Protein AF-0000000084672126 (afdb_homodimer)

Foldseek 3Di:
DDAWDKDKDQQQFDDCVQEVPGPDGDPCRVVVVVVCVVQVKDWLHDRNQAFFDDPPDPGRGNRITMITHPNNSVVKDDWDWAQPPPDRGTDIDIDD/DDAWDKDKDQQQFDDCVQEVPGPDGDPCNVVVVVVCVVQVKDWLHDRNQAFFDDPPDPGRGNRMTMITHPNCSVVKDDWDWAQPPPDRGTDIDIDD

Organism: Exserohilum turcicum (strain 28A) (NCBI:txid671987)

InterPro domains:
  IPR005135 Endonuclease/exonuclease/phosphatase [PF14529] (4-91)
  IPR036691 Endonuclease/exonuclease/phosphatase superfamily [G3DSA:3.60.10.10] (2-96)
  IPR036691 Endonuclease/exonuclease/phosphatase superfamily [SSF56219] (4-96)

Secondary structure (DSSP, 8-state):
--SS-EEEEE-----TTT-TT-SS--TTHHHHHHHHHHTTPEE-SPTT---B--TT-SS----EEEEE-HHHHTT-EEEEEE-TTSSSBPEEEEE-/--SS-EEEEE-----TTT-TT-SS--TTHHHHHHHHHHTTPEE-SPTT---B--TT-SS----EEEEE-HHHHTT-EEEEEE-TTSSSBPEEEEE-

Structure (mmCIF, N/CA/C/O backbone):
data_AF-0000000084672126-model_v1
#
loop_
_entity.id
_entity.type
_entity.pdbx_description
1 polymer 'Endonuclease/exonuclease/phosphatase domain-containing protein'
#
loop_
_atom_site.group_PDB
_atom_site.id
_atom_site.type_symbol
_atom_site.label_atom_id
_atom_site.label_alt_id
_atom_site.label_comp_id
_atom_site.label_asym_id
_atom_site.label_entity_id
_atom_site.label_seq_id
_atom_site.pdbx_PDB_ins_code
_atom_site.Cartn_x
_atom_site.Cartn_y
_atom_site.Cartn_z
_atom_site.occupancy
_atom_site.B_iso_or_equiv
_atom_site.auth_seq_id
_atom_site.auth_comp_id
_atom_site.auth_asym_id
_atom_site.auth_atom_id
_atom_site.pdbx_PDB_model_num
ATOM 1 N N . LEU A 1 1 ? 10.602 2.906 14.562 1 87.69 1 LEU A N 1
ATOM 2 C CA . LEU A 1 1 ? 10.812 2.5 13.18 1 87.69 1 LEU A CA 1
ATOM 3 C C . LEU A 1 1 ? 12.297 2.408 12.852 1 87.69 1 LEU A C 1
ATOM 5 O O . LEU A 1 1 ? 13.094 3.219 13.336 1 87.69 1 LEU A O 1
ATOM 9 N N . PRO A 1 2 ? 12.633 1.43 12.023 1 91.38 2 PRO A N 1
ATOM 10 C CA . PRO A 1 2 ? 14.023 1.366 11.562 1 91.38 2 PRO A CA 1
ATOM 11 C C . PRO A 1 2 ? 14.414 2.555 10.688 1 91.38 2 PRO A C 1
ATOM 13 O O . PRO A 1 2 ? 13.539 3.209 10.109 1 91.38 2 PRO A O 1
ATOM 16 N N . ALA A 1 3 ? 15.742 2.826 10.695 1 94.06 3 ALA A N 1
ATOM 17 C CA . ALA A 1 3 ? 16.219 3.846 9.773 1 94.06 3 ALA A CA 1
ATOM 18 C C . ALA 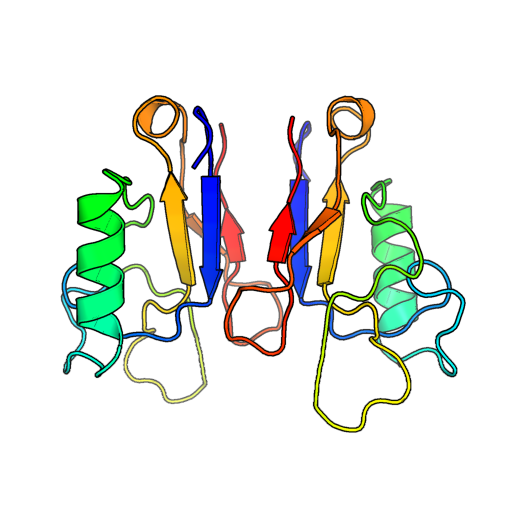A 1 3 ? 15.922 3.463 8.328 1 94.06 3 ALA A C 1
ATOM 20 O O . ALA A 1 3 ? 15.781 2.279 8.008 1 94.06 3 ALA A O 1
ATOM 21 N N . ALA A 1 4 ? 15.805 4.562 7.441 1 96.31 4 ALA A N 1
ATOM 22 C CA . ALA A 1 4 ? 15.57 4.383 6.008 1 96.31 4 ALA A CA 1
ATOM 23 C C . ALA A 1 4 ? 14.289 3.598 5.754 1 96.31 4 ALA A C 1
ATOM 25 O O . ALA A 1 4 ? 14.297 2.596 5.035 1 96.31 4 ALA A O 1
ATOM 26 N N . THR A 1 5 ? 13.164 4.078 6.395 1 97 5 THR A N 1
ATOM 27 C CA . THR A 1 5 ? 11.852 3.439 6.289 1 97 5 THR A CA 1
ATOM 28 C C . THR A 1 5 ? 10.891 4.316 5.5 1 97 5 THR A C 1
ATOM 30 O O . THR A 1 5 ? 10.852 5.535 5.688 1 97 5 THR A O 1
ATOM 33 N N . ILE A 1 6 ? 10.195 3.656 4.562 1 97.5 6 ILE A N 1
ATOM 34 C CA . ILE A 1 6 ? 9.062 4.273 3.883 1 97.5 6 ILE A CA 1
ATOM 35 C C . ILE A 1 6 ? 7.77 3.58 4.301 1 97.5 6 ILE A C 1
ATOM 37 O O . ILE A 1 6 ? 7.711 2.352 4.371 1 97.5 6 ILE A O 1
ATOM 41 N N . LEU A 1 7 ? 6.785 4.418 4.594 1 96.56 7 LEU A N 1
ATOM 42 C CA . LEU A 1 7 ? 5.469 3.922 4.977 1 96.56 7 LEU A CA 1
ATOM 43 C C . LEU A 1 7 ? 4.406 4.383 3.984 1 96.56 7 LEU A C 1
ATOM 45 O O . LEU A 1 7 ? 4.332 5.566 3.652 1 96.56 7 LEU A O 1
ATOM 49 N N . ALA A 1 8 ? 3.701 3.438 3.395 1 96.06 8 ALA A N 1
ATOM 50 C CA . ALA A 1 8 ? 2.488 3.721 2.631 1 96.06 8 ALA A CA 1
ATOM 51 C C . ALA A 1 8 ? 1.242 3.285 3.396 1 96.06 8 ALA A C 1
ATOM 53 O O . ALA A 1 8 ? 1.119 2.119 3.781 1 96.06 8 ALA A O 1
ATOM 54 N N . ILE A 1 9 ? 0.292 4.266 3.561 1 94.31 9 ILE A N 1
ATOM 55 C CA . ILE A 1 9 ? -0.819 4.012 4.469 1 94.31 9 ILE A CA 1
ATOM 56 C C . ILE A 1 9 ? -2.127 4.465 3.826 1 94.31 9 ILE A C 1
ATOM 58 O O . ILE A 1 9 ? -2.197 5.551 3.244 1 94.31 9 ILE A O 1
ATOM 62 N N . ASP A 1 10 ? -3.041 3.584 3.791 1 93.5 10 ASP A N 1
ATOM 63 C CA . ASP A 1 10 ? -4.418 4.027 3.604 1 93.5 10 ASP A CA 1
ATOM 64 C C . ASP A 1 10 ? -5.004 4.566 4.906 1 93.5 10 ASP A C 1
ATOM 66 O O . ASP A 1 10 ? -5.621 3.822 5.672 1 93.5 10 ASP A O 1
ATOM 70 N N . ALA A 1 11 ? -4.852 5.809 5.164 1 93.38 11 ALA A N 1
ATOM 71 C CA . ALA A 1 11 ? -5.129 6.41 6.469 1 93.38 11 ALA A CA 1
ATOM 72 C C . ALA A 1 11 ? -6.629 6.613 6.668 1 93.38 11 ALA A C 1
ATOM 74 O O . ALA A 1 11 ? -7.141 6.473 7.781 1 93.38 11 ALA A O 1
ATOM 75 N N . ASN A 1 12 ? -7.281 6.93 5.59 1 93.12 12 ASN A N 1
ATOM 76 C CA . ASN A 1 12 ? -8.703 7.238 5.641 1 93.12 12 ASN A CA 1
ATOM 77 C C . ASN A 1 12 ? -9.008 8.32 6.676 1 93.12 12 ASN A C 1
ATOM 79 O O . ASN A 1 12 ? -9.992 8.227 7.406 1 93.12 12 ASN A O 1
ATOM 83 N N . GLU A 1 13 ? -8.109 9.195 6.832 1 95.38 13 GLU A N 1
ATOM 84 C CA . GLU A 1 13 ? -8.234 10.312 7.766 1 95.38 13 GLU A CA 1
ATOM 85 C C . GLU A 1 13 ? -8.078 11.648 7.047 1 95.38 13 GLU A C 1
ATOM 87 O O . GLU A 1 13 ? -7.227 11.797 6.164 1 95.38 13 GLU A O 1
ATOM 92 N N . HIS A 1 14 ? -8.875 12.648 7.504 1 96.88 14 HIS A N 1
ATOM 93 C CA . HIS A 1 14 ? -8.828 14 6.949 1 96.88 14 HIS A CA 1
ATOM 94 C C . HIS A 1 14 ? -8.117 14.953 7.898 1 96.88 14 HIS A C 1
ATOM 96 O O . HIS A 1 14 ? -8.5 15.078 9.062 1 96.88 14 HIS A O 1
ATOM 102 N N . HIS A 1 15 ? -7.113 15.602 7.441 1 97.75 15 HIS A N 1
ATOM 103 C CA . HIS A 1 15 ? -6.34 16.562 8.219 1 97.75 15 HIS A CA 1
ATOM 104 C C . HIS A 1 15 ? -5.738 17.641 7.328 1 97.75 15 HIS A C 1
ATOM 106 O O . HIS A 1 15 ? -5.258 17.344 6.23 1 97.75 15 HIS A O 1
ATOM 112 N N . PRO A 1 16 ? -5.699 18.891 7.781 1 97.31 16 PRO A N 1
ATOM 113 C CA . PRO A 1 16 ? -5.188 19.984 6.957 1 97.31 16 PRO A CA 1
ATOM 114 C C . PRO A 1 16 ? -3.705 19.828 6.625 1 97.31 16 PRO A C 1
ATOM 116 O O . PRO A 1 16 ? -3.223 20.406 5.652 1 97.31 16 PRO A O 1
ATOM 119 N N . TRP A 1 17 ? -2.992 19.016 7.43 1 96.81 17 TRP A N 1
ATOM 120 C CA . TRP A 1 17 ? -1.571 18.828 7.16 1 96.81 17 TRP A CA 1
ATOM 121 C C . TRP A 1 17 ? -1.359 18.188 5.793 1 96.81 17 TRP A C 1
ATOM 123 O O . TRP A 1 17 ? -0.479 18.609 5.035 1 96.81 17 TRP A O 1
ATOM 133 N N . TRP A 1 18 ? -2.211 17.188 5.422 1 97.81 18 TRP A N 1
ATOM 134 C CA . TRP A 1 18 ? -1.968 16.531 4.133 1 97.81 18 TRP A CA 1
ATOM 135 C C . TRP A 1 18 ? -3.076 16.875 3.141 1 97.81 18 TRP A C 1
ATOM 137 O O . TRP A 1 18 ? -2.93 16.641 1.938 1 97.81 18 TRP A O 1
ATOM 147 N N . ASP A 1 19 ? -4.066 17.453 3.617 1 97.75 19 ASP A N 1
ATOM 148 C CA . ASP A 1 19 ? -5.141 17.969 2.77 1 97.75 19 ASP A CA 1
ATOM 149 C C . ASP A 1 19 ? -5.609 19.344 3.24 1 97.75 19 ASP A C 1
ATOM 151 O O . ASP A 1 19 ? -6.637 19.453 3.912 1 97.75 19 ASP A O 1
ATOM 155 N N . PRO A 1 20 ? -4.938 20.359 2.816 1 97.12 20 PRO A N 1
ATOM 156 C CA . PRO A 1 20 ? -5.219 21.703 3.309 1 97.12 20 PRO A CA 1
ATOM 157 C C . PRO A 1 20 ? -6.652 22.156 3.031 1 97.12 20 PRO A C 1
ATOM 159 O O . PRO A 1 20 ? -7.16 23.062 3.693 1 97.12 20 PRO A O 1
ATOM 162 N N . LEU A 1 21 ? -7.301 21.516 2.107 1 94.5 21 LEU A N 1
ATOM 163 C CA . LEU A 1 21 ? -8.648 21.938 1.734 1 94.5 21 LEU A CA 1
ATOM 164 C C . LEU A 1 21 ? -9.695 21.047 2.379 1 94.5 21 LEU A C 1
ATOM 166 O O . LEU A 1 21 ? -10.891 21.172 2.098 1 94.5 21 LEU A O 1
ATOM 170 N N . CYS A 1 22 ? -9.211 20.125 3.17 1 93.62 22 CYS A N 1
ATOM 171 C CA . CYS A 1 22 ? -10.211 19.266 3.793 1 93.62 22 CYS A CA 1
ATOM 172 C C . CYS A 1 22 ? -11.156 20.078 4.676 1 93.62 22 CYS A C 1
ATOM 174 O O . CYS A 1 22 ? -10.711 20.953 5.426 1 93.62 22 CYS A O 1
ATOM 176 N N . PRO A 1 23 ? -12.391 19.875 4.598 1 90.25 23 PRO A N 1
ATOM 177 C CA . PRO A 1 23 ? -13.352 20.719 5.332 1 90.25 23 PRO A CA 1
ATOM 178 C C . PRO A 1 23 ? -13.344 20.438 6.832 1 90.25 23 PRO A C 1
ATOM 180 O O . PRO A 1 23 ? -13.695 21.312 7.625 1 90.25 23 PRO A O 1
ATOM 183 N N . THR A 1 24 ? -13.062 19.203 7.227 1 91.88 24 THR A N 1
ATOM 184 C CA . THR A 1 24 ? -13.078 18.812 8.633 1 91.88 24 THR A CA 1
ATOM 185 C C . THR A 1 24 ? -11.906 17.875 8.938 1 91.88 24 THR A C 1
ATOM 187 O O . THR A 1 24 ? -11.367 17.219 8.039 1 91.88 24 THR A O 1
ATOM 190 N N . THR A 1 25 ? -11.516 17.984 10.203 1 94.06 25 THR A N 1
ATOM 191 C CA . THR A 1 25 ? -10.539 17.016 10.703 1 94.06 25 THR A CA 1
ATOM 192 C C . THR A 1 25 ? -11.227 15.805 11.305 1 94.06 25 THR A C 1
ATOM 194 O O . THR A 1 25 ? -12.109 15.938 12.156 1 94.06 25 THR A O 1
ATOM 197 N N . SER A 1 26 ? -10.773 14.672 10.766 1 94.31 26 SER A N 1
ATOM 198 C CA . SER A 1 26 ? -11.391 13.453 11.281 1 94.31 26 SER A CA 1
ATOM 199 C C . SER A 1 26 ? -10.891 13.125 12.68 1 94.31 26 SER A C 1
ATOM 201 O O . SER A 1 26 ? -9.828 13.602 13.086 1 94.31 26 SER A O 1
ATOM 203 N N . GLN A 1 27 ? -11.648 12.359 13.391 1 91.06 27 GLN A N 1
ATOM 204 C CA . GLN A 1 27 ? -11.391 12.055 14.797 1 91.06 27 GLN A CA 1
ATOM 205 C C . GLN A 1 27 ? -10.008 11.422 14.977 1 91.06 27 GLN A C 1
ATOM 207 O O . GLN A 1 27 ? -9.266 11.797 15.883 1 91.06 27 GLN A O 1
ATOM 212 N N . GLY A 1 28 ? -9.586 10.555 14.117 1 93.38 28 GLY A N 1
ATOM 213 C CA . GLY A 1 28 ? -8.312 9.875 14.258 1 93.38 28 GLY A CA 1
ATOM 214 C C . GLY A 1 28 ? -7.168 10.609 13.578 1 93.38 28 GLY A C 1
ATOM 215 O O . GLY A 1 28 ? -6.004 10.242 13.742 1 93.38 28 GLY A O 1
ATOM 216 N N . ALA A 1 29 ? -7.5 11.703 12.977 1 96.06 29 ALA A N 1
ATOM 217 C CA . ALA A 1 29 ? -6.504 12.391 12.156 1 96.06 29 ALA A CA 1
ATOM 218 C C . ALA A 1 29 ? -5.461 13.086 13.023 1 96.06 29 ALA A C 1
ATOM 220 O O . ALA A 1 29 ? -4.27 13.078 12.703 1 96.06 29 ALA A O 1
ATOM 221 N N . GLN A 1 30 ? -5.934 13.664 14.102 1 95.81 30 GLN A N 1
ATOM 222 C CA . GLN A 1 30 ? -4.996 14.367 14.977 1 95.81 30 GLN A CA 1
ATOM 223 C C . GLN A 1 30 ? -4.031 13.383 15.641 1 95.81 30 GLN A C 1
ATOM 225 O O . GLN A 1 30 ? -2.836 13.672 15.758 1 95.81 30 GLN A O 1
ATOM 230 N N . GLU A 1 31 ? -4.555 12.25 16.047 1 95.75 31 GLU A N 1
ATOM 231 C CA . GLU A 1 31 ? -3.691 11.227 16.641 1 95.75 31 GLU A CA 1
ATOM 232 C C . GLU A 1 31 ? -2.631 10.758 15.641 1 95.75 31 GLU A C 1
ATOM 234 O O . GLU A 1 31 ? -1.47 10.57 16 1 95.75 31 GLU A O 1
ATOM 239 N N . LEU A 1 32 ? -3.088 10.609 14.461 1 95.81 32 LEU A N 1
ATOM 240 C CA . LEU A 1 32 ? -2.148 10.203 13.422 1 95.81 32 LEU A CA 1
ATOM 241 C C . LEU A 1 32 ? -1.107 11.289 13.172 1 95.81 32 LEU A C 1
ATOM 243 O O . LEU A 1 32 ? 0.088 11 13.078 1 95.81 32 LEU A O 1
ATOM 247 N N . ALA A 1 33 ? -1.536 12.5 13.109 1 97.25 33 ALA A N 1
ATOM 248 C CA . ALA A 1 33 ? -0.627 13.625 12.922 1 97.25 33 ALA A CA 1
ATOM 249 C C . ALA A 1 33 ? 0.405 13.688 14.039 1 97.25 33 ALA A C 1
ATOM 251 O O . ALA A 1 33 ? 1.598 13.875 13.789 1 97.25 33 ALA A O 1
ATOM 252 N N . ASP A 1 34 ? -0.052 13.516 15.227 1 97 34 ASP A N 1
ATOM 253 C CA . ASP A 1 34 ? 0.838 13.531 16.391 1 97 34 ASP A CA 1
ATOM 254 C C . ASP A 1 34 ? 1.863 12.398 16.297 1 97 34 ASP A C 1
ATOM 256 O O . ASP A 1 34 ? 3.037 12.594 16.625 1 97 34 ASP A O 1
ATOM 260 N N . TRP A 1 35 ? 1.385 11.273 15.938 1 96.56 35 TRP A N 1
ATOM 261 C CA . TRP A 1 35 ? 2.27 10.117 15.82 1 96.56 35 TRP A CA 1
ATOM 262 C C . TRP A 1 35 ? 3.35 10.359 14.766 1 96.56 35 TRP A C 1
ATOM 264 O O . TRP A 1 35 ? 4.523 10.055 14.992 1 96.56 35 TRP A O 1
ATOM 274 N N . ILE A 1 36 ? 2.977 10.953 13.625 1 96.94 36 ILE A N 1
ATOM 275 C CA . ILE A 1 36 ? 3.918 11.281 12.555 1 96.94 36 ILE A CA 1
ATOM 276 C C . ILE A 1 36 ? 4.98 12.242 13.078 1 96.94 36 ILE A C 1
ATOM 278 O O . ILE A 1 36 ? 6.176 12.047 12.844 1 96.94 36 ILE A O 1
ATOM 282 N N . GLU A 1 37 ? 4.523 13.188 13.773 1 96.94 37 GLU A N 1
ATOM 283 C CA . GLU A 1 37 ? 5.438 14.164 14.359 1 96.94 37 GLU A CA 1
ATOM 284 C C . GLU A 1 37 ? 6.348 13.516 15.398 1 96.94 37 GLU A C 1
ATOM 286 O O . GLU A 1 37 ? 7.559 13.75 15.406 1 96.94 37 GLU A O 1
ATOM 291 N N . ASP A 1 38 ? 5.773 12.711 16.25 1 96.94 38 ASP A N 1
ATOM 292 C CA . ASP A 1 38 ? 6.523 12.055 17.312 1 96.94 38 ASP A CA 1
ATOM 293 C C . ASP A 1 38 ? 7.602 11.133 16.734 1 96.94 38 ASP A C 1
ATOM 295 O O . ASP A 1 38 ? 8.688 11.016 17.297 1 96.94 38 ASP A O 1
ATOM 299 N N . GLN A 1 39 ? 7.258 10.5 15.672 1 96 39 GLN A N 1
ATOM 300 C CA . GLN A 1 39 ? 8.195 9.594 15.023 1 96 39 GLN A CA 1
ATOM 301 C C . GLN A 1 39 ? 9.164 10.344 14.125 1 96 39 GLN A C 1
ATOM 303 O O . GLN A 1 39 ? 10.062 9.75 13.531 1 96 39 GLN A O 1
ATOM 308 N N . ASN A 1 40 ? 9 11.633 14.023 1 97.5 40 ASN A N 1
ATOM 309 C CA . ASN A 1 40 ? 9.82 12.492 13.172 1 97.5 40 ASN A CA 1
ATOM 310 C C . ASN A 1 40 ? 9.781 12.047 11.719 1 97.5 40 ASN A C 1
ATOM 312 O O . ASN A 1 40 ? 10.828 11.961 11.062 1 97.5 40 ASN A O 1
ATOM 316 N N . LEU A 1 41 ? 8.555 11.703 11.227 1 98 41 LEU A N 1
ATOM 317 C CA . LEU A 1 41 ? 8.398 11.266 9.844 1 98 41 LEU A CA 1
ATOM 318 C C . LEU A 1 41 ? 8.125 12.453 8.93 1 98 41 LEU A C 1
ATOM 320 O O . LEU A 1 41 ? 7.574 13.469 9.367 1 98 41 LEU A O 1
ATOM 324 N N . SER A 1 42 ? 8.555 12.273 7.734 1 97.88 42 SER A N 1
ATOM 325 C CA . SER A 1 42 ? 8.25 13.25 6.695 1 97.88 42 SER A CA 1
ATOM 326 C C . SER A 1 42 ? 7.07 12.805 5.844 1 97.88 42 SER A C 1
ATOM 328 O O . SER A 1 42 ? 6.969 11.633 5.473 1 97.88 42 SER A O 1
ATOM 330 N N . LEU A 1 43 ? 6.18 13.711 5.586 1 98.19 43 LEU A N 1
ATOM 331 C CA . LEU A 1 43 ? 5.125 13.484 4.602 1 98.19 43 LEU A CA 1
ATOM 332 C C . LEU A 1 43 ? 5.66 13.664 3.184 1 98.19 43 LEU A C 1
ATOM 334 O O . LEU A 1 43 ? 6.145 14.734 2.826 1 98.19 43 LEU A O 1
ATOM 338 N N . LEU A 1 44 ? 5.492 12.633 2.357 1 98.12 44 LEU A N 1
ATOM 339 C CA . LEU A 1 44 ? 6.039 12.672 1.005 1 98.12 44 LEU A CA 1
ATOM 340 C C . LEU A 1 44 ? 5.012 13.219 0.02 1 98.12 44 LEU A C 1
ATOM 342 O O . LEU A 1 44 ? 5.379 13.742 -1.035 1 98.12 44 LEU A O 1
ATOM 346 N N . ASN A 1 45 ? 3.807 13.156 0.4 1 97.75 45 ASN A N 1
ATOM 347 C CA . ASN A 1 45 ? 2.73 13.648 -0.452 1 97.75 45 ASN A CA 1
ATOM 348 C C . ASN A 1 45 ? 2.9 15.133 -0.772 1 97.75 45 ASN A C 1
ATOM 350 O O . ASN A 1 45 ? 3.338 15.906 0.08 1 97.75 45 ASN A O 1
ATOM 354 N N . THR A 1 46 ? 2.539 15.422 -1.987 1 96.5 46 THR A N 1
ATOM 355 C CA . THR A 1 46 ? 2.186 16.812 -2.203 1 96.5 46 THR A CA 1
ATOM 356 C C . THR A 1 46 ? 0.87 17.156 -1.511 1 96.5 46 THR A C 1
ATOM 358 O O . THR A 1 46 ? -0.178 16.609 -1.854 1 96.5 46 THR A O 1
ATOM 361 N N . PRO A 1 47 ? 0.947 18.078 -0.512 1 96.81 47 PRO A N 1
ATOM 362 C CA . PRO A 1 47 ? -0.3 18.391 0.188 1 96.81 47 PRO A CA 1
ATOM 363 C C . PRO A 1 47 ? -1.422 18.812 -0.762 1 96.81 47 PRO A C 1
ATOM 365 O O . PRO A 1 47 ? -1.203 19.609 -1.671 1 96.81 47 PRO A O 1
ATOM 368 N N . GLY A 1 48 ? -2.57 18.141 -0.575 1 96.88 48 GLY A N 1
ATOM 369 C CA . GLY A 1 48 ? -3.729 18.484 -1.383 1 96.88 48 GLY A CA 1
ATOM 370 C C . GLY A 1 48 ? -3.879 17.609 -2.613 1 96.88 48 GLY A C 1
ATOM 371 O O . GLY A 1 48 ? -4.93 17.609 -3.256 1 96.88 48 GLY A O 1
ATOM 372 N N . ALA A 1 49 ? -2.797 16.906 -2.984 1 96.62 49 ALA A N 1
ATOM 373 C CA . ALA A 1 49 ? -2.918 15.969 -4.102 1 96.62 49 ALA A CA 1
ATOM 374 C C . ALA A 1 49 ? -3.824 14.797 -3.744 1 96.62 49 ALA A C 1
ATOM 376 O O . ALA A 1 49 ? -3.432 13.914 -2.98 1 96.62 49 ALA A O 1
ATOM 377 N N . GLY A 1 50 ? -4.969 14.773 -4.34 1 96.44 50 GLY A N 1
ATOM 378 C CA . GLY A 1 50 ? -5.969 13.773 -4.016 1 96.44 50 GLY A CA 1
ATOM 379 C C . GLY A 1 50 ? -5.531 12.359 -4.348 1 96.44 50 GLY A C 1
ATOM 380 O O . GLY A 1 50 ? -4.895 12.125 -5.375 1 96.44 50 GLY A O 1
ATOM 381 N N . THR A 1 51 ? -5.852 11.453 -3.473 1 96.94 51 THR A N 1
ATOM 382 C CA . THR A 1 51 ? -5.457 10.07 -3.686 1 96.94 51 THR A CA 1
ATOM 383 C C . THR A 1 51 ? -6.688 9.164 -3.771 1 96.94 51 THR A C 1
ATOM 385 O O . THR A 1 51 ? -6.559 7.945 -3.91 1 96.94 51 THR A O 1
ATOM 388 N N . PHE A 1 52 ? -7.832 9.758 -3.654 1 95.5 52 PHE A N 1
ATOM 389 C CA . PHE A 1 52 ? -9.094 9.023 -3.674 1 95.5 52 PHE A CA 1
ATOM 390 C C . PHE A 1 52 ? -10.109 9.719 -4.578 1 95.5 52 PHE A C 1
ATOM 392 O O . PHE A 1 52 ? -10.242 10.945 -4.547 1 95.5 52 PHE A O 1
ATOM 399 N N . PHE A 1 53 ? -10.75 8.844 -5.402 1 92.75 53 PHE A N 1
ATOM 400 C CA . PHE A 1 53 ? -11.742 9.398 -6.32 1 92.75 53 PHE A CA 1
ATOM 401 C C . PHE A 1 53 ? -13.016 8.57 -6.309 1 92.75 53 PHE A C 1
ATOM 403 O O . PHE A 1 53 ? -12.961 7.34 -6.266 1 92.75 53 PHE A O 1
ATO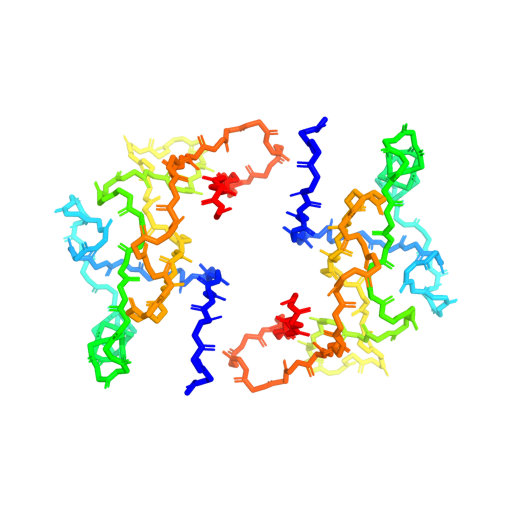M 410 N N . ARG A 1 54 ? -14.102 9.203 -6.289 1 90.31 54 ARG A N 1
ATOM 411 C CA . ARG A 1 54 ? -15.43 8.656 -6.535 1 90.31 54 ARG A CA 1
ATOM 412 C C . ARG A 1 54 ? -16.266 9.625 -7.363 1 90.31 54 ARG A C 1
ATOM 414 O O . ARG A 1 54 ? -16.094 10.844 -7.27 1 90.31 54 ARG A O 1
ATOM 421 N N . PRO A 1 55 ? -17.172 8.891 -8.078 1 88.25 55 PRO A N 1
ATOM 422 C CA . PRO A 1 55 ? -18.031 9.781 -8.852 1 88.25 55 PRO A CA 1
ATOM 423 C C . PRO A 1 55 ? -18.812 10.758 -7.977 1 88.25 55 PRO A C 1
ATOM 425 O O . PRO A 1 55 ? -19.188 10.422 -6.852 1 88.25 55 PRO A O 1
ATOM 428 N N . HIS A 1 56 ? -18.891 11.961 -8.227 1 89.12 56 HIS A N 1
ATOM 429 C CA . HIS A 1 56 ? -19.75 12.977 -7.621 1 89.12 56 HIS A CA 1
ATOM 430 C C . HIS A 1 56 ? -19.016 13.719 -6.504 1 89.12 56 HIS A C 1
ATOM 432 O O . HIS A 1 56 ? -19.594 14.586 -5.852 1 89.12 56 HIS A O 1
ATOM 438 N N . LEU A 1 57 ? -17.828 13.203 -6.246 1 87.81 57 LEU A N 1
ATOM 439 C CA . LEU A 1 57 ? -17.047 13.992 -5.293 1 87.81 57 LEU A CA 1
ATOM 440 C C . LEU A 1 57 ? -16.719 15.367 -5.871 1 87.81 57 LEU A C 1
ATOM 442 O O . LEU A 1 57 ? -16.391 15.484 -7.055 1 87.81 57 LEU A O 1
ATOM 446 N N . SER A 1 58 ? -16.938 16.359 -5.082 1 88.94 58 SER A N 1
ATOM 447 C CA . SER A 1 58 ? -16.578 17.703 -5.504 1 88.94 58 SER A CA 1
ATOM 448 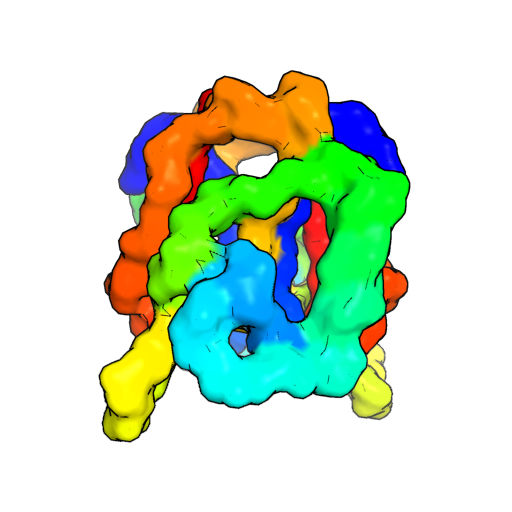C C . SER A 1 58 ? -15.062 17.859 -5.594 1 88.94 58 SER A C 1
ATOM 450 O O . SER A 1 58 ? -14.562 18.672 -6.391 1 88.94 58 SER A O 1
ATOM 452 N N . ARG A 1 59 ? -14.391 17.203 -4.73 1 91.75 59 ARG A N 1
ATOM 453 C CA . ARG A 1 59 ? -12.938 17.219 -4.688 1 91.75 59 ARG A CA 1
ATOM 454 C C . ARG A 1 59 ? -12.383 15.859 -4.273 1 91.75 59 ARG A C 1
ATOM 456 O O . ARG A 1 59 ? -12.992 15.156 -3.463 1 91.75 59 ARG A O 1
ATOM 463 N N . GLU A 1 60 ? -11.234 15.531 -4.809 1 93.88 60 GLU A N 1
ATOM 464 C CA . GLU A 1 60 ? -10.578 14.289 -4.418 1 93.88 60 GLU A C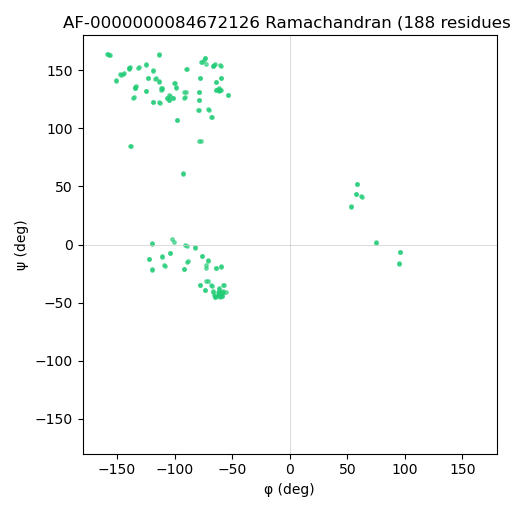A 1
ATOM 465 C C . GLU A 1 60 ? -9.859 14.445 -3.08 1 93.88 60 GLU A C 1
ATOM 467 O O . GLU A 1 60 ? -8.93 15.242 -2.957 1 93.88 60 GLU A O 1
ATOM 472 N N . PRO A 1 61 ? -10.266 13.758 -2.109 1 95.5 61 PRO A N 1
ATOM 473 C CA . PRO A 1 61 ? -9.578 13.852 -0.817 1 95.5 61 PRO A CA 1
ATOM 474 C C . PRO A 1 61 ? -8.227 13.141 -0.812 1 95.5 61 PRO A C 1
ATOM 476 O O . PRO A 1 61 ? -7.93 12.367 -1.727 1 95.5 61 PRO A O 1
ATOM 479 N N . VAL A 1 62 ? -7.418 13.516 0.14 1 97.12 62 VAL A N 1
ATOM 480 C CA . VAL A 1 62 ? -6.148 12.836 0.378 1 97.12 62 VAL A CA 1
ATOM 481 C C . VAL A 1 62 ? -6.305 11.82 1.509 1 97.12 62 VAL A C 1
ATOM 483 O O . VAL A 1 62 ? -6.312 12.188 2.686 1 97.12 62 VAL A O 1
ATOM 486 N N . LEU A 1 63 ? -6.301 10.523 1.101 1 95.81 63 LEU A N 1
ATOM 487 C CA . LEU A 1 63 ? -6.598 9.5 2.098 1 95.81 63 LEU A CA 1
ATOM 488 C C . LEU A 1 63 ? -5.43 8.531 2.254 1 95.81 63 LEU A C 1
ATOM 490 O O . LEU A 1 63 ? -5.332 7.824 3.258 1 95.81 63 LEU A O 1
ATOM 494 N N . ASP A 1 64 ? -4.586 8.461 1.235 1 96.62 64 ASP A N 1
ATOM 495 C CA . ASP A 1 64 ? -3.398 7.609 1.236 1 96.62 64 ASP A CA 1
ATOM 496 C C . ASP A 1 64 ? -2.133 8.43 1.461 1 96.62 64 ASP A C 1
ATOM 498 O O . ASP A 1 64 ? -1.919 9.445 0.793 1 96.62 64 ASP A O 1
ATOM 502 N N . LEU A 1 65 ? -1.348 8.031 2.416 1 97.75 65 LEU A N 1
ATOM 503 C CA . LEU A 1 65 ? -0.171 8.805 2.787 1 97.75 65 LEU A CA 1
ATOM 504 C C . LEU A 1 65 ? 1.107 8.023 2.523 1 97.75 65 LEU A C 1
ATOM 506 O O . LEU A 1 65 ? 1.139 6.801 2.707 1 97.75 65 LEU A O 1
ATOM 510 N N . SER A 1 66 ? 2.047 8.688 2.119 1 98.31 66 SER A N 1
ATOM 511 C CA . SER A 1 66 ? 3.422 8.203 2.045 1 98.31 66 SER A CA 1
ATOM 512 C C . SER A 1 66 ? 4.324 8.945 3.021 1 98.31 66 SER A C 1
ATOM 514 O O . SER A 1 66 ? 4.441 10.172 2.953 1 98.31 66 SER A O 1
ATOM 516 N N . LEU A 1 67 ? 4.93 8.188 3.875 1 98.31 67 LEU A N 1
ATOM 517 C CA . LEU A 1 67 ? 5.785 8.75 4.91 1 98.31 67 LEU A CA 1
ATOM 518 C C . LEU A 1 67 ? 7.18 8.141 4.859 1 98.31 67 LEU A C 1
ATOM 520 O O . LEU A 1 67 ? 7.355 7.027 4.352 1 98.31 67 LEU A O 1
ATOM 524 N N . ALA A 1 68 ? 8.148 8.891 5.371 1 98.38 68 ALA A N 1
ATOM 525 C CA . ALA A 1 68 ? 9.523 8.391 5.367 1 98.38 68 ALA A CA 1
ATOM 526 C C . ALA A 1 68 ? 10.289 8.898 6.582 1 98.38 68 ALA A C 1
ATOM 528 O O . ALA A 1 68 ? 10.039 10 7.07 1 98.38 68 ALA A O 1
ATOM 529 N N . THR A 1 69 ? 11.18 8.031 7.031 1 97.88 69 THR A N 1
ATOM 530 C CA . THR A 1 69 ? 12.117 8.516 8.039 1 97.88 69 THR A CA 1
ATOM 531 C C . THR A 1 69 ? 13.055 9.57 7.449 1 97.88 69 THR A C 1
ATOM 533 O O . THR A 1 69 ? 13.281 9.594 6.238 1 97.88 69 THR A O 1
ATOM 536 N N . PRO A 1 70 ? 13.547 10.43 8.289 1 96.62 70 PRO A N 1
ATOM 537 C CA . PRO A 1 70 ? 14.312 11.578 7.789 1 96.62 70 PRO A CA 1
ATOM 538 C C . PRO A 1 70 ? 15.523 11.156 6.953 1 96.62 70 PRO A C 1
ATOM 540 O O . PRO A 1 70 ? 15.898 11.859 6.016 1 96.62 70 PRO A O 1
ATOM 543 N N . ASP A 1 71 ? 16.172 10.086 7.254 1 97.06 71 ASP A N 1
ATOM 544 C CA . ASP A 1 71 ? 17.406 9.672 6.613 1 97.06 71 ASP A CA 1
ATOM 545 C C . ASP A 1 71 ? 17.156 9.195 5.184 1 97.06 71 ASP A C 1
ATOM 547 O O . ASP A 1 71 ? 18.078 9.086 4.383 1 97.06 71 ASP A O 1
ATOM 551 N N . ILE A 1 72 ? 15.859 8.961 4.84 1 97.44 72 ILE A N 1
ATOM 552 C CA . ILE A 1 72 ? 15.594 8.477 3.488 1 97.44 72 ILE A CA 1
ATOM 553 C C . ILE A 1 72 ? 14.641 9.43 2.77 1 97.44 72 ILE A C 1
ATOM 555 O O . ILE A 1 72 ? 14.5 9.367 1.547 1 97.44 72 ILE A O 1
ATOM 559 N N . ALA A 1 73 ? 14.039 10.328 3.473 1 97.56 73 ALA A N 1
ATOM 560 C CA . ALA A 1 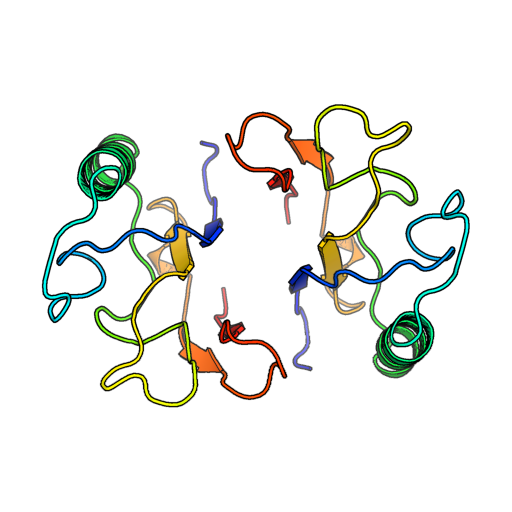73 ? 13.023 11.211 2.926 1 97.56 73 ALA A CA 1
ATOM 561 C C . ALA A 1 73 ? 13.57 12.031 1.764 1 97.56 73 ALA A C 1
ATOM 563 O O . ALA A 1 73 ? 12.906 12.195 0.74 1 97.56 73 ALA A O 1
ATOM 564 N N . ASN A 1 74 ? 14.781 12.484 1.934 1 96.69 74 ASN A N 1
ATOM 565 C CA . ASN A 1 74 ? 15.367 13.359 0.925 1 96.69 74 ASN A CA 1
ATOM 566 C C . ASN A 1 74 ? 15.812 12.578 -0.306 1 96.69 74 ASN A C 1
ATOM 568 O O . ASN A 1 74 ? 16.156 13.172 -1.331 1 96.69 74 ASN A O 1
ATOM 572 N N . LYS A 1 75 ? 15.812 11.266 -0.248 1 97.12 75 LYS A N 1
ATOM 573 C CA . LYS A 1 75 ? 16.188 10.43 -1.381 1 97.12 75 LYS A CA 1
ATOM 574 C C . LYS A 1 75 ? 14.977 10.102 -2.248 1 97.12 75 LYS A C 1
ATOM 576 O O . LYS A 1 75 ? 15.125 9.625 -3.379 1 97.12 75 LYS A O 1
ATOM 581 N N . VAL A 1 76 ? 13.797 10.328 -1.723 1 97.31 76 VAL A N 1
ATOM 582 C CA . VAL A 1 76 ? 12.57 10.07 -2.471 1 97.31 76 VAL A CA 1
ATOM 583 C C . VAL A 1 76 ? 12.32 11.211 -3.461 1 97.31 76 VAL A C 1
ATOM 585 O O . VAL A 1 76 ? 12.406 12.383 -3.1 1 97.31 76 VAL A O 1
ATOM 588 N N . LYS A 1 77 ? 12.047 10.82 -4.688 1 97.19 77 LYS A N 1
ATOM 589 C CA . LYS A 1 77 ? 11.867 11.805 -5.746 1 97.19 77 LYS A CA 1
ATOM 590 C C . LYS A 1 77 ? 10.594 11.531 -6.547 1 97.19 77 LYS A C 1
ATOM 592 O O . LYS A 1 77 ? 10.102 10.406 -6.57 1 97.19 77 LYS A O 1
ATOM 597 N N . ASP A 1 78 ? 10.039 12.609 -7.117 1 97 78 ASP A N 1
ATOM 598 C CA . ASP A 1 78 ? 9.008 12.555 -8.148 1 97 78 ASP A CA 1
ATOM 599 C C . ASP A 1 78 ? 7.742 11.875 -7.625 1 97 78 ASP A C 1
ATOM 601 O O . ASP A 1 78 ? 7.156 11.031 -8.305 1 97 78 ASP A O 1
ATOM 605 N N . TRP A 1 79 ? 7.375 12.172 -6.445 1 97.69 79 TRP A N 1
ATOM 606 C CA . TRP A 1 79 ? 6.113 11.664 -5.922 1 97.69 79 TRP A CA 1
ATOM 607 C C . TRP A 1 79 ? 4.934 12.172 -6.746 1 97.69 79 TRP A C 1
ATOM 609 O O . TRP A 1 79 ? 4.848 13.359 -7.047 1 97.69 79 TRP A O 1
ATOM 619 N N . GLN A 1 80 ? 4.051 11.289 -7.109 1 97.12 80 GLN A N 1
ATOM 620 C CA . GLN A 1 80 ? 2.867 11.656 -7.883 1 97.12 80 GLN A CA 1
ATOM 621 C C . GLN A 1 80 ? 1.746 10.641 -7.691 1 97.12 80 GLN A C 1
ATOM 623 O O . GLN A 1 80 ? 1.987 9.523 -7.242 1 97.12 80 GLN A O 1
ATOM 628 N N . VAL A 1 81 ? 0.541 11.062 -8.055 1 96.06 81 VAL A N 1
ATOM 629 C CA . VAL A 1 81 ? -0.618 10.172 -8.07 1 96.06 81 VAL A CA 1
ATOM 630 C C . VAL A 1 81 ? -0.886 9.703 -9.5 1 96.06 81 VAL A C 1
ATOM 632 O O . VAL A 1 81 ? -0.711 10.469 -10.453 1 96.06 81 VAL A O 1
ATOM 635 N N . THR A 1 82 ? -1.189 8.492 -9.594 1 93.38 82 THR A N 1
ATOM 636 C CA . THR A 1 82 ? -1.647 7.973 -10.883 1 93.38 82 THR A CA 1
ATOM 637 C C . THR A 1 82 ? -3.111 7.551 -10.797 1 93.38 82 THR A C 1
ATOM 639 O O . THR A 1 82 ? -3.535 6.941 -9.812 1 93.38 82 THR A O 1
ATOM 642 N N . THR A 1 83 ? -3.875 7.832 -11.852 1 89.94 83 THR A N 1
ATOM 643 C CA . THR A 1 83 ? -5.324 7.703 -11.758 1 89.94 83 THR A CA 1
ATOM 644 C C . THR A 1 83 ? -5.805 6.438 -12.461 1 89.94 83 THR A C 1
ATOM 646 O O . THR A 1 83 ? -6.965 6.047 -12.328 1 89.94 83 THR A O 1
ATOM 649 N N . GLU A 1 84 ? -4.926 5.77 -13.148 1 83.25 84 GLU A N 1
ATOM 650 C CA . GLU A 1 84 ? -5.34 4.617 -13.938 1 83.25 84 GLU A CA 1
ATOM 651 C C . GLU A 1 84 ? -5.207 3.322 -13.148 1 83.25 84 GLU A C 1
ATOM 653 O O . GLU A 1 84 ? -4.527 2.389 -13.578 1 83.25 84 GLU A O 1
ATOM 658 N N . THR A 1 85 ? -5.891 3.113 -12.039 1 80.88 85 THR A N 1
ATOM 659 C CA . THR A 1 85 ? -5.75 1.944 -11.172 1 80.88 85 THR A CA 1
ATOM 660 C C . THR A 1 85 ? -6.98 1.049 -11.266 1 80.88 85 THR A C 1
ATOM 662 O O . THR A 1 85 ? -6.93 -0.13 -10.914 1 80.88 85 THR A O 1
ATOM 665 N N . GLY A 1 86 ? -8.094 1.687 -11.805 1 79.62 86 GLY A N 1
ATOM 666 C CA . GLY A 1 86 ? -9.352 0.954 -11.805 1 79.62 86 GLY A CA 1
ATOM 667 C C . GLY A 1 86 ? -9.992 0.874 -10.43 1 79.62 86 GLY A C 1
ATOM 668 O O . GLY A 1 86 ? -10.945 0.12 -10.227 1 79.62 86 GLY A O 1
ATOM 669 N N . SER A 1 87 ? -9.406 1.471 -9.414 1 84.31 87 SER A N 1
ATOM 670 C CA . SER A 1 87 ? -9.867 1.542 -8.031 1 84.31 87 SER A CA 1
ATOM 671 C C . SER A 1 87 ? -10.234 2.971 -7.648 1 84.31 87 SER A C 1
ATOM 673 O O . SER A 1 87 ? -9.984 3.908 -8.406 1 84.31 87 SER A O 1
ATOM 675 N N . ASP A 1 88 ? -10.953 3.086 -6.609 1 90.69 88 ASP A N 1
ATOM 676 C CA . ASP A 1 88 ? -11.258 4.418 -6.09 1 90.69 88 ASP A CA 1
ATOM 677 C C . ASP A 1 88 ? -10.039 5.043 -5.422 1 90.69 88 ASP A C 1
ATOM 679 O O . ASP A 1 88 ? -10.008 6.25 -5.184 1 90.69 88 ASP A O 1
ATOM 683 N N . HIS A 1 89 ? -9.117 4.277 -5.109 1 92.69 89 HIS A N 1
ATOM 684 C CA . HIS A 1 89 ? -7.832 4.805 -4.676 1 92.69 89 HIS A CA 1
ATOM 685 C C . HIS A 1 89 ? -6.879 4.965 -5.855 1 92.69 89 HIS A C 1
ATOM 687 O O . HIS A 1 89 ? -6.676 4.023 -6.629 1 92.69 89 HIS A O 1
ATOM 693 N N . TYR A 1 90 ? -6.293 6.133 -5.918 1 93.5 90 TYR A N 1
ATOM 694 C CA . TYR A 1 90 ? -5.266 6.367 -6.926 1 93.5 90 TYR A CA 1
ATOM 695 C C . TYR A 1 90 ? -3.951 5.707 -6.531 1 93.5 90 TYR A C 1
ATOM 697 O O . TYR A 1 90 ? -3.758 5.34 -5.371 1 93.5 90 TYR A O 1
ATOM 705 N N . GLY A 1 91 ? -3.184 5.473 -7.516 1 93.69 91 GLY A N 1
ATOM 706 C CA . GLY A 1 91 ? -1.853 4.961 -7.234 1 93.69 91 GLY A CA 1
ATOM 707 C C . GLY A 1 91 ? -0.886 6.031 -6.766 1 93.69 91 GLY A C 1
ATOM 708 O O . GLY A 1 91 ? -0.975 7.184 -7.191 1 93.69 91 GLY A O 1
ATOM 709 N N . LEU A 1 92 ? -0.039 5.664 -5.848 1 95 92 LEU A N 1
ATOM 710 C CA . LEU A 1 92 ? 1.083 6.508 -5.453 1 95 92 LEU A CA 1
ATOM 711 C C . LEU A 1 92 ? 2.379 6.023 -6.094 1 95 92 LEU A C 1
ATOM 713 O O . LEU A 1 92 ? 2.684 4.828 -6.062 1 95 92 LEU A O 1
ATOM 717 N N . LEU A 1 93 ? 3.021 7 -6.781 1 95.12 93 LEU A N 1
ATOM 718 C CA . LEU A 1 93 ? 4.258 6.672 -7.488 1 95.12 93 LEU A CA 1
ATOM 719 C C . LEU A 1 93 ? 5.395 7.586 -7.043 1 95.12 93 LEU A C 1
ATOM 721 O O . LEU A 1 93 ? 5.207 8.797 -6.906 1 95.12 93 LEU A O 1
ATOM 725 N N . PHE A 1 94 ? 6.523 6.965 -6.75 1 96.56 94 PHE A N 1
ATOM 726 C CA . PHE A 1 94 ? 7.723 7.742 -6.469 1 96.56 94 PHE A CA 1
ATOM 727 C C . PHE A 1 94 ? 8.977 6.898 -6.672 1 96.56 94 PHE A C 1
ATOM 729 O O . PHE A 1 94 ? 8.891 5.68 -6.84 1 96.56 94 PHE A O 1
ATOM 736 N N . SER A 1 95 ? 10.078 7.574 -6.766 1 96 95 SER A N 1
ATOM 737 C CA . SER A 1 95 ? 11.367 6.902 -6.926 1 96 95 S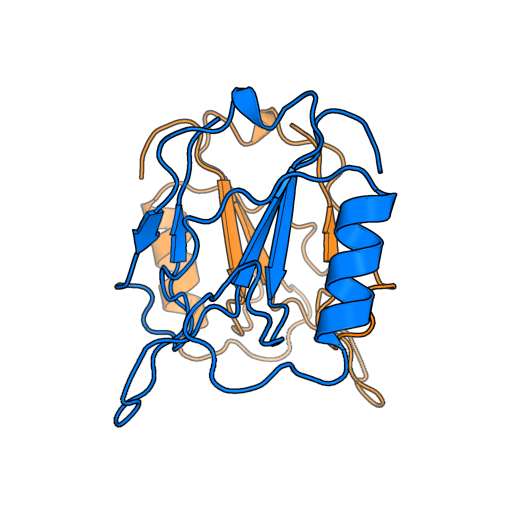ER A CA 1
ATOM 738 C C . SER A 1 95 ? 12.297 7.207 -5.762 1 96 95 SER A C 1
ATOM 740 O O . SER A 1 95 ? 12.125 8.211 -5.066 1 96 95 SER A O 1
ATOM 742 N N . ILE A 1 96 ? 13.148 6.242 -5.473 1 95.44 96 ILE A N 1
ATOM 743 C CA . ILE A 1 96 ? 14.164 6.449 -4.449 1 95.44 96 ILE A CA 1
ATOM 744 C C . ILE A 1 96 ? 15.547 6.426 -5.086 1 95.44 96 ILE A C 1
ATOM 746 O O . ILE A 1 96 ? 15.852 5.543 -5.895 1 95.44 96 ILE A O 1
ATOM 750 N N . LEU B 1 1 ? 6.688 -1.139 -17.094 1 87.69 1 LEU B N 1
ATOM 751 C CA . LEU B 1 1 ? 7.18 -0.664 -15.805 1 87.69 1 LEU B CA 1
ATOM 752 C C . LEU B 1 1 ? 8.664 -0.322 -15.883 1 87.69 1 LEU B C 1
ATOM 754 O O . LEU B 1 1 ? 9.43 -1.003 -16.578 1 87.69 1 LEU B O 1
ATOM 758 N N . PRO B 1 2 ? 9.039 0.73 -15.156 1 91.38 2 PRO B N 1
ATOM 759 C CA . PRO B 1 2 ? 10.469 1.023 -15.078 1 91.38 2 PRO B CA 1
ATOM 760 C C . PRO B 1 2 ? 11.258 -0.071 -14.367 1 91.38 2 PRO B C 1
ATOM 762 O O . PRO B 1 2 ? 10.688 -0.844 -13.594 1 91.38 2 PRO B O 1
ATOM 765 N N . ALA B 1 3 ? 12.562 -0.116 -14.734 1 94.06 3 ALA B N 1
ATOM 766 C CA . ALA B 1 3 ? 13.438 -1.026 -14 1 94.06 3 ALA B CA 1
ATOM 767 C C . ALA B 1 3 ? 13.469 -0.666 -12.516 1 94.06 3 ALA B C 1
ATOM 769 O O . ALA B 1 3 ? 13.227 0.485 -12.141 1 94.06 3 ALA B O 1
ATOM 770 N N . ALA B 1 4 ? 13.773 -1.75 -11.641 1 96.31 4 ALA B N 1
ATOM 771 C CA . ALA B 1 4 ? 13.906 -1.581 -10.203 1 96.31 4 ALA B CA 1
ATOM 772 C C . ALA B 1 4 ? 12.625 -1.005 -9.594 1 96.31 4 ALA B C 1
ATOM 774 O O . ALA B 1 4 ? 12.664 0 -8.883 1 96.31 4 ALA B O 1
ATOM 775 N N . THR B 1 5 ? 11.461 -1.685 -9.914 1 97 5 THR B N 1
ATOM 776 C CA . THR B 1 5 ? 10.141 -1.261 -9.453 1 97 5 THR B CA 1
ATOM 777 C C . THR B 1 5 ? 9.57 -2.266 -8.461 1 97 5 THR B C 1
ATOM 779 O O . THR B 1 5 ? 9.672 -3.477 -8.664 1 97 5 THR B O 1
ATOM 782 N N . ILE B 1 6 ? 9.055 -1.707 -7.359 1 97.5 6 ILE B N 1
ATOM 783 C CA . ILE B 1 6 ? 8.258 -2.484 -6.422 1 97.5 6 ILE B CA 1
ATOM 784 C C . ILE B 1 6 ? 6.801 -2.018 -6.477 1 97.5 6 ILE B C 1
ATOM 786 O O . ILE B 1 6 ? 6.527 -0.815 -6.504 1 97.5 6 ILE B O 1
ATOM 790 N N . LEU B 1 7 ? 5.922 -3.012 -6.516 1 96.5 7 LEU B N 1
ATOM 791 C CA . LEU B 1 7 ? 4.488 -2.744 -6.535 1 96.5 7 LEU B CA 1
ATOM 792 C C . LEU B 1 7 ? 3.807 -3.35 -5.312 1 96.5 7 LEU B C 1
ATOM 794 O O . LEU B 1 7 ? 4.008 -4.527 -5.004 1 96.5 7 LEU B O 1
ATOM 798 N N . ALA B 1 8 ? 3.143 -2.516 -4.539 1 96.06 8 ALA B N 1
ATOM 799 C CA . ALA B 1 8 ? 2.234 -2.975 -3.49 1 96.06 8 ALA B CA 1
ATOM 800 C C . ALA B 1 8 ? 0.779 -2.758 -3.891 1 96.06 8 ALA B C 1
ATOM 802 O O . ALA B 1 8 ? 0.374 -1.637 -4.207 1 96.06 8 ALA B O 1
ATOM 803 N N . ILE B 1 9 ? -0.019 -3.885 -3.814 1 94.38 9 ILE B N 1
ATOM 804 C CA . ILE B 1 9 ? -1.358 -3.83 -4.391 1 94.38 9 ILE B CA 1
ATOM 805 C C . ILE B 1 9 ? -2.357 -4.477 -3.436 1 94.38 9 ILE B C 1
ATOM 807 O O . ILE B 1 9 ? -2.094 -5.547 -2.883 1 94.38 9 ILE B O 1
ATOM 811 N N . ASP B 1 10 ? -3.359 -3.748 -3.129 1 93.56 10 ASP B N 1
ATOM 812 C CA . ASP B 1 10 ? -4.551 -4.406 -2.6 1 93.56 10 ASP B CA 1
ATOM 813 C C . ASP B 1 10 ? -5.355 -5.066 -3.715 1 93.56 10 ASP B C 1
ATOM 815 O O . ASP B 1 10 ? -6.262 -4.449 -4.281 1 93.56 10 ASP B O 1
ATOM 819 N N . ALA B 1 11 ? -5.07 -6.285 -4.031 1 93.44 11 ALA B N 1
ATOM 820 C CA . ALA B 1 11 ? -5.586 -6.949 -5.223 1 93.44 11 ALA B CA 1
ATOM 821 C C . ALA B 1 11 ? -7.031 -7.395 -5.02 1 93.44 11 ALA B C 1
ATOM 823 O O . ALA B 1 11 ? -7.836 -7.367 -5.957 1 93.44 11 ALA B O 1
ATOM 824 N N . ASN B 1 12 ? -7.328 -7.785 -3.828 1 93.25 12 ASN B N 1
ATOM 825 C CA . ASN B 1 12 ? -8.648 -8.32 -3.504 1 93.25 12 ASN B CA 1
ATOM 826 C C . ASN B 1 12 ? -9.039 -9.461 -4.441 1 93.25 12 ASN B C 1
ATOM 828 O O . ASN B 1 12 ? -10.18 -9.539 -4.883 1 93.25 12 ASN B O 1
ATOM 832 N N . GLU B 1 13 ? -8.078 -10.18 -4.855 1 95.44 13 GLU B N 1
ATOM 833 C CA . GLU B 1 13 ? -8.266 -11.32 -5.754 1 95.44 13 GLU B CA 1
ATOM 834 C C . GLU B 1 13 ? -7.711 -12.602 -5.137 1 95.44 13 GLU B C 1
ATOM 836 O O . GLU B 1 13 ? -6.645 -12.594 -4.52 1 95.44 13 GLU B O 1
ATOM 841 N N . HIS B 1 14 ? -8.43 -13.711 -5.391 1 96.81 14 HIS B N 1
ATOM 842 C CA . HIS B 1 14 ? -8.016 -15.023 -4.902 1 96.81 14 HIS B CA 1
ATOM 843 C C . HIS B 1 14 ? -7.434 -15.875 -6.027 1 96.81 14 HIS B C 1
ATOM 845 O O . HIS B 1 14 ? -8.086 -16.078 -7.055 1 96.81 14 HIS B O 1
ATOM 851 N N . HIS B 1 15 ? -6.254 -16.344 -5.871 1 97.81 15 HIS B N 1
ATOM 852 C CA . HIS B 1 15 ? -5.57 -17.172 -6.852 1 97.81 15 HIS B CA 1
ATOM 853 C C . HIS B 1 15 ? -4.59 -18.125 -6.176 1 97.81 15 HIS B C 1
ATOM 855 O O . HIS B 1 15 ? -3.889 -17.75 -5.238 1 97.81 15 HIS B O 1
ATOM 861 N N . PRO B 1 16 ? -4.48 -19.359 -6.648 1 97.31 16 PRO B N 1
ATOM 862 C CA . PRO B 1 16 ? -3.6 -20.328 -6.012 1 97.31 16 PRO B CA 1
ATOM 863 C C . PRO B 1 16 ? -2.125 -19.938 -6.078 1 97.31 16 PRO B C 1
ATOM 865 O O . PRO B 1 16 ? -1.315 -20.422 -5.285 1 97.31 16 PRO B O 1
ATOM 868 N N . TRP B 1 17 ? -1.796 -19.047 -7.016 1 96.88 17 TRP B N 1
ATOM 869 C CA . TRP B 1 17 ? -0.407 -18.609 -7.129 1 96.88 17 TRP B CA 1
ATOM 870 C C . TRP B 1 17 ? 0.052 -17.922 -5.848 1 96.88 17 TRP B C 1
ATOM 872 O O . TRP B 1 17 ? 1.159 -18.172 -5.363 1 96.88 17 TRP B O 1
ATOM 882 N N . TRP B 1 18 ? -0.812 -17.062 -5.25 1 97.88 18 TRP B N 1
ATOM 883 C CA . TRP B 1 18 ? -0.344 -16.359 -4.055 1 97.88 18 TRP B CA 1
ATOM 884 C C . TRP B 1 18 ? -1.082 -16.859 -2.814 1 97.88 18 TRP B C 1
ATOM 886 O O . TRP B 1 18 ? -0.662 -16.578 -1.688 1 97.88 18 TRP B O 1
ATOM 896 N N . ASP B 1 19 ? -2.049 -17.609 -3.021 1 97.81 19 ASP B N 1
ATOM 897 C CA . ASP B 1 19 ? -2.766 -18.266 -1.934 1 97.81 19 ASP B CA 1
ATOM 898 C C . ASP B 1 19 ? -3.113 -19.703 -2.299 1 97.81 19 ASP B C 1
ATOM 900 O O . ASP B 1 19 ? -4.246 -20 -2.686 1 97.81 19 ASP B O 1
ATOM 904 N N . PRO B 1 20 ? -2.195 -20.609 -2.09 1 97.19 20 PRO B N 1
ATOM 905 C CA . PRO B 1 20 ? -2.375 -21.984 -2.527 1 97.19 20 PRO B CA 1
ATOM 906 C C . PRO B 1 20 ? -3.596 -22.656 -1.893 1 97.19 20 PRO B C 1
ATOM 908 O O . PRO B 1 20 ? -4.105 -23.641 -2.42 1 97.19 20 PRO B O 1
ATOM 911 N N . LEU B 1 21 ? -4.078 -22.109 -0.821 1 94.69 21 LEU B N 1
ATOM 912 C CA . LEU B 1 21 ? -5.191 -22.75 -0.117 1 94.69 21 LEU B CA 1
ATOM 913 C C . LEU B 1 21 ? -6.504 -22.031 -0.438 1 94.69 21 LEU B C 1
ATOM 915 O O . LEU B 1 21 ? -7.539 -22.344 0.149 1 94.69 21 LEU B O 1
ATOM 919 N N . CYS B 1 22 ? -6.395 -21.078 -1.317 1 93.75 22 CYS B N 1
ATOM 920 C CA . CYS B 1 22 ? -7.652 -20.391 -1.626 1 93.75 22 CYS B CA 1
ATOM 921 C C . CYS B 1 22 ? -8.656 -21.359 -2.248 1 93.75 22 CYS B C 1
ATOM 923 O O . CYS B 1 22 ? -8.297 -22.156 -3.115 1 93.75 22 CYS B O 1
ATOM 925 N N . PRO B 1 23 ? -9.828 -21.359 -1.831 1 90.5 23 PRO B N 1
ATOM 926 C CA . PRO B 1 23 ? -10.805 -22.344 -2.303 1 90.5 23 PRO B CA 1
ATOM 927 C C . PRO B 1 23 ? -11.242 -22.109 -3.744 1 90.5 23 PRO B C 1
ATOM 929 O O . PRO B 1 23 ? -11.648 -23.047 -4.438 1 90.5 23 PRO B O 1
ATOM 932 N N . THR B 1 24 ? -11.266 -20.844 -4.188 1 91.94 24 THR B N 1
ATOM 933 C CA . THR B 1 24 ? -11.711 -20.484 -5.527 1 91.94 24 THR B CA 1
ATOM 934 C C . THR B 1 24 ? -10.82 -19.391 -6.109 1 91.94 24 THR B C 1
ATOM 936 O O . THR B 1 24 ? -10.156 -18.656 -5.371 1 91.94 24 THR B O 1
ATOM 939 N N . THR B 1 25 ? -10.789 -19.453 -7.438 1 94 25 THR B N 1
ATOM 940 C CA . THR B 1 25 ? -10.133 -18.359 -8.156 1 94 25 THR B CA 1
ATOM 941 C C . THR B 1 25 ? -11.141 -17.281 -8.531 1 94 25 THR B C 1
ATOM 943 O O . THR B 1 25 ? -12.18 -17.562 -9.133 1 94 25 THR B O 1
ATOM 946 N N . SER B 1 26 ? -10.758 -16.078 -8.086 1 94.25 26 SER B N 1
ATOM 947 C CA . SER B 1 26 ? -11.664 -14.977 -8.398 1 94.25 26 SER B CA 1
ATOM 948 C C . SER B 1 26 ? -11.602 -14.609 -9.883 1 94.25 26 SER B C 1
ATOM 950 O O . SER B 1 26 ? -10.625 -14.93 -10.562 1 94.25 26 SER B O 1
ATOM 952 N N . GLN B 1 27 ? -12.656 -14.031 -10.375 1 91.31 27 GLN B N 1
ATOM 953 C CA . GLN B 1 27 ? -12.812 -13.727 -11.789 1 91.31 27 GLN B CA 1
ATOM 954 C C . GLN B 1 27 ? -11.656 -12.883 -12.305 1 91.31 27 GLN B C 1
ATOM 956 O O . GLN B 1 27 ? -11.109 -13.148 -13.375 1 91.31 27 GLN B O 1
ATOM 961 N N . GLY B 1 28 ? -11.188 -11.914 -11.562 1 93.25 28 GLY B N 1
ATOM 962 C CA . GLY B 1 28 ? -10.117 -11.031 -12.016 1 93.25 28 GLY B CA 1
ATOM 963 C C . GLY B 1 28 ? -8.734 -11.547 -11.672 1 93.25 28 GLY B C 1
ATOM 964 O O . GLY B 1 28 ? -7.73 -11 -12.133 1 93.25 28 GLY B O 1
ATOM 965 N N . ALA B 1 29 ? -8.703 -12.664 -11.016 1 95.94 29 ALA B N 1
ATOM 966 C CA . ALA B 1 29 ? -7.43 -13.156 -10.508 1 95.94 29 ALA B CA 1
ATOM 967 C C . ALA B 1 29 ? -6.555 -13.695 -11.633 1 95.94 29 ALA B C 1
ATOM 969 O O . ALA B 1 29 ? -5.34 -13.484 -11.641 1 95.94 29 ALA B O 1
ATOM 970 N N . GLN B 1 30 ? -7.176 -14.359 -12.555 1 95.69 30 GLN B N 1
ATOM 971 C CA . GLN B 1 30 ? -6.406 -14.914 -13.664 1 95.69 30 GLN B CA 1
ATOM 972 C C . GLN B 1 30 ? -5.816 -13.812 -14.539 1 95.69 30 GLN B C 1
ATOM 974 O O . GLN B 1 30 ? -4.668 -13.898 -14.977 1 95.69 30 GLN B O 1
ATOM 979 N N . GLU B 1 31 ? -6.602 -12.781 -14.773 1 95.62 31 GLU B N 1
ATOM 980 C CA . GLU B 1 31 ? -6.102 -11.641 -15.539 1 95.62 31 GLU B CA 1
ATOM 981 C C . GLU B 1 31 ? -4.906 -10.992 -14.852 1 95.62 31 GLU B C 1
ATOM 983 O O . GLU B 1 31 ? -3.926 -10.625 -15.5 1 95.62 31 GLU B O 1
ATOM 988 N N . LEU B 1 32 ? -5.055 -10.883 -13.594 1 95.69 32 LEU B N 1
ATOM 989 C CA . LEU B 1 32 ? -3.953 -10.312 -12.82 1 95.69 32 LEU B CA 1
ATOM 990 C C . LEU B 1 32 ? -2.725 -11.219 -12.883 1 95.69 32 LEU B C 1
ATOM 992 O O . LEU B 1 32 ? -1.609 -10.734 -13.102 1 95.69 32 LEU B O 1
ATOM 996 N N . ALA B 1 33 ? -2.928 -12.477 -12.727 1 97.19 33 ALA B N 1
ATOM 997 C CA . ALA B 1 33 ? -1.833 -13.438 -12.805 1 97.19 33 ALA B CA 1
ATOM 998 C C . ALA B 1 33 ? -1.137 -13.359 -14.164 1 97.19 33 ALA B C 1
ATOM 1000 O O . ALA B 1 33 ? 0.095 -13.344 -14.234 1 97.19 33 ALA B O 1
ATOM 1001 N N . ASP B 1 34 ? -1.908 -13.289 -15.18 1 96.88 34 ASP B N 1
ATOM 1002 C CA . ASP B 1 34 ? -1.363 -13.18 -16.531 1 96.88 34 ASP B CA 1
ATOM 1003 C C . ASP B 1 34 ? -0.546 -11.906 -16.703 1 96.88 34 ASP B C 1
ATOM 1005 O O . ASP B 1 34 ? 0.52 -11.914 -17.312 1 96.88 34 ASP B O 1
ATOM 1009 N N . TRP B 1 35 ? -1.074 -10.859 -16.203 1 96.5 35 TRP B N 1
ATOM 1010 C CA . TRP B 1 35 ? -0.382 -9.578 -16.297 1 96.5 35 TRP B CA 1
ATOM 1011 C C . TRP B 1 35 ? 0.959 -9.633 -15.57 1 96.5 35 TRP B C 1
ATOM 1013 O O . TRP B 1 35 ? 1.969 -9.141 -16.078 1 96.5 35 TRP B O 1
ATOM 1023 N N . ILE B 1 36 ? 0.991 -10.25 -14.375 1 96.88 36 ILE B N 1
ATOM 1024 C CA . ILE B 1 36 ? 2.217 -10.398 -13.602 1 96.88 36 ILE B CA 1
ATOM 1025 C C . ILE B 1 36 ? 3.244 -11.195 -14.406 1 96.88 36 ILE B C 1
ATOM 1027 O O . ILE B 1 36 ? 4.414 -10.805 -14.484 1 96.88 36 ILE B O 1
ATOM 1031 N N . GLU B 1 37 ? 2.762 -12.219 -14.977 1 96.94 37 GLU B N 1
ATOM 1032 C CA . GLU B 1 37 ? 3.631 -13.047 -15.805 1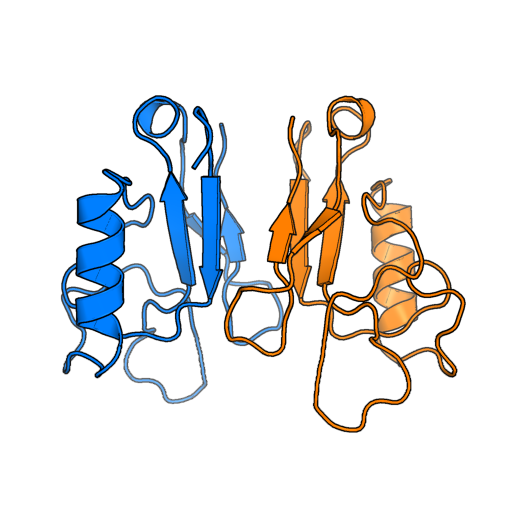 96.94 37 GLU B CA 1
ATOM 1033 C C . GLU B 1 37 ? 4.125 -12.281 -17.031 1 96.94 37 GLU B C 1
ATOM 1035 O O . GLU B 1 37 ? 5.312 -12.32 -17.359 1 96.94 37 GLU B O 1
ATOM 1040 N N . ASP B 1 38 ? 3.229 -11.594 -17.672 1 96.94 38 ASP B N 1
ATOM 1041 C CA . ASP B 1 38 ? 3.559 -10.836 -18.891 1 96.94 38 ASP B CA 1
ATOM 1042 C C . ASP B 1 38 ? 4.594 -9.758 -18.594 1 96.94 38 ASP B C 1
ATOM 1044 O O . ASP B 1 38 ? 5.461 -9.477 -19.422 1 96.94 38 ASP B O 1
ATOM 1048 N N . GLN B 1 39 ? 4.457 -9.172 -17.469 1 95.94 39 GLN B N 1
ATOM 1049 C CA . GLN B 1 39 ? 5.375 -8.109 -17.062 1 95.94 39 GLN B CA 1
ATOM 1050 C C . GLN B 1 39 ? 6.656 -8.688 -16.469 1 95.94 39 GLN B C 1
ATOM 1052 O O . GLN B 1 39 ? 7.57 -7.941 -16.109 1 95.94 39 GLN B O 1
ATOM 1057 N N . ASN B 1 40 ? 6.715 -9.977 -16.359 1 97.5 40 ASN B N 1
ATOM 1058 C CA . ASN B 1 40 ? 7.852 -10.68 -15.773 1 97.5 40 ASN B CA 1
ATOM 1059 C C . ASN B 1 40 ? 8.125 -10.211 -14.344 1 97.5 40 ASN B C 1
ATOM 1061 O O . ASN B 1 40 ? 9.273 -9.961 -13.984 1 97.5 40 ASN B O 1
ATOM 1065 N N . LEU B 1 41 ? 7.043 -10.047 -13.555 1 98 41 LEU B N 1
ATOM 1066 C CA . LEU B 1 41 ? 7.188 -9.617 -12.172 1 98 41 LEU B CA 1
ATOM 1067 C C . LEU B 1 41 ? 7.359 -10.812 -11.242 1 98 41 LEU B C 1
ATOM 1069 O O . LEU B 1 41 ? 6.879 -11.906 -11.539 1 98 41 LEU B O 1
ATOM 1073 N N . SER B 1 42 ? 8.047 -10.531 -10.188 1 97.88 42 SER B N 1
ATOM 1074 C CA . SER B 1 42 ? 8.195 -11.523 -9.125 1 97.88 42 SER B CA 1
ATOM 1075 C C . SER B 1 42 ? 7.215 -11.266 -7.984 1 97.88 42 SER B C 1
ATOM 1077 O O . SER B 1 42 ? 7.027 -10.117 -7.574 1 97.88 42 SER B O 1
ATOM 1079 N N . LEU B 1 43 ? 6.582 -12.297 -7.52 1 98.19 43 LEU B N 1
ATOM 1080 C CA . LEU B 1 43 ? 5.805 -12.227 -6.289 1 98.19 43 LEU B CA 1
ATOM 1081 C C . LEU B 1 43 ? 6.715 -12.289 -5.066 1 98.19 43 LEU B C 1
ATOM 1083 O O . LEU B 1 43 ? 7.441 -13.266 -4.875 1 98.19 43 LEU B O 1
ATOM 1087 N N . LEU B 1 44 ? 6.598 -11.289 -4.207 1 98.12 44 LEU B N 1
ATOM 1088 C CA . LEU B 1 44 ? 7.48 -11.211 -3.047 1 98.12 44 LEU B CA 1
ATOM 1089 C C . LEU B 1 44 ? 6.852 -11.898 -1.841 1 98.12 44 LEU B C 1
ATOM 1091 O O . LEU B 1 44 ? 7.559 -12.336 -0.93 1 98.12 44 LEU B O 1
ATOM 1095 N N . ASN B 1 45 ? 5.594 -12.039 -1.893 1 97.69 45 ASN B N 1
ATOM 1096 C CA . ASN B 1 45 ? 4.871 -12.688 -0.802 1 97.69 45 ASN B CA 1
ATOM 1097 C C . ASN B 1 45 ? 5.355 -14.117 -0.576 1 97.69 45 ASN B C 1
ATOM 1099 O O . ASN B 1 45 ? 5.676 -14.82 -1.531 1 97.69 45 ASN B O 1
ATOM 1103 N N . THR B 1 46 ? 5.371 -14.43 0.693 1 96.56 46 THR B N 1
ATOM 1104 C CA . THR B 1 46 ? 5.316 -15.867 0.958 1 96.56 46 THR B CA 1
ATOM 1105 C C . THR B 1 46 ? 3.938 -16.422 0.625 1 96.56 46 THR B C 1
ATOM 1107 O O . THR B 1 46 ? 2.943 -16.047 1.248 1 96.56 46 THR B O 1
ATOM 1110 N N . PRO B 1 47 ? 3.896 -17.344 -0.387 1 96.88 47 PRO B N 1
ATOM 1111 C CA . PRO B 1 47 ? 2.58 -17.875 -0.743 1 96.88 47 PRO B CA 1
ATOM 1112 C C . PRO B 1 47 ? 1.83 -18.438 0.459 1 96.88 47 PRO B C 1
ATOM 1114 O O . PRO B 1 47 ? 2.408 -19.188 1.257 1 96.88 47 PRO B O 1
ATOM 1117 N N . GLY B 1 48 ? 0.582 -17.969 0.603 1 96.94 48 GLY B N 1
ATOM 1118 C CA . GLY B 1 48 ? -0.25 -18.484 1.68 1 96.94 48 GLY B CA 1
ATOM 1119 C C . GLY B 1 48 ? -0.209 -17.625 2.928 1 96.94 48 GLY B C 1
ATOM 1120 O O . GLY B 1 48 ? -1.041 -17.781 3.824 1 96.94 48 GLY B O 1
ATOM 1121 N N . ALA B 1 49 ? 0.794 -16.734 3.012 1 96.69 49 ALA B N 1
ATOM 1122 C CA . ALA B 1 49 ? 0.824 -15.82 4.145 1 96.69 49 ALA B CA 1
ATOM 1123 C C . ALA B 1 49 ? -0.319 -14.812 4.066 1 96.69 49 ALA B C 1
ATOM 1125 O O . ALA B 1 49 ? -0.287 -13.891 3.244 1 96.69 49 ALA B O 1
ATOM 1126 N N . GLY B 1 50 ? -1.253 -14.969 4.945 1 96.5 50 GLY B N 1
ATOM 1127 C CA . GLY B 1 50 ? -2.451 -14.148 4.918 1 96.5 50 GLY B CA 1
ATOM 1128 C C . GLY B 1 50 ? -2.172 -12.672 5.16 1 96.5 50 GLY B C 1
ATOM 1129 O O . GLY B 1 50 ? -1.33 -12.32 5.988 1 96.5 50 GLY B O 1
ATOM 1130 N N . THR B 1 51 ? -2.857 -11.836 4.418 1 97 51 THR B N 1
ATOM 1131 C CA . THR B 1 51 ? -2.65 -10.398 4.555 1 97 51 THR B CA 1
ATOM 1132 C C . THR B 1 51 ? -3.941 -9.711 4.98 1 97 51 THR B C 1
ATOM 1134 O O . THR B 1 51 ? -3.982 -8.484 5.098 1 97 51 THR B O 1
ATOM 1137 N N . PHE B 1 52 ? -4.965 -10.477 5.164 1 95.69 52 PHE B N 1
ATOM 1138 C CA . PHE B 1 52 ? -6.273 -9.953 5.539 1 95.69 52 PHE B CA 1
ATOM 1139 C C . PHE B 1 52 ? -6.883 -10.781 6.664 1 95.69 52 PHE B C 1
ATOM 1141 O O . PHE B 1 52 ? -6.828 -12.016 6.633 1 95.69 52 PHE B O 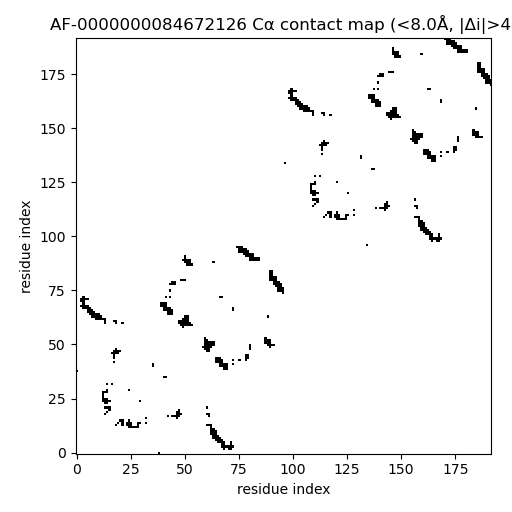1
ATOM 1148 N N . PHE B 1 53 ? -7.414 -10.023 7.652 1 93.12 53 PHE B N 1
ATOM 1149 C CA . PHE B 1 53 ? -8.008 -10.711 8.789 1 93.12 53 PHE B CA 1
ATOM 1150 C C . PHE B 1 53 ? -9.359 -10.102 9.148 1 93.12 53 PHE B C 1
ATOM 1152 O O . PHE B 1 53 ? -9.516 -8.875 9.125 1 93.12 53 PHE B O 1
ATOM 1159 N N . ARG B 1 54 ? -10.281 -10.891 9.383 1 90.62 54 ARG B N 1
ATOM 1160 C CA . ARG B 1 54 ? -11.562 -10.578 10 1 90.62 54 ARG B CA 1
ATOM 1161 C C . ARG B 1 54 ? -11.977 -11.656 11 1 90.62 54 ARG B C 1
ATOM 1163 O O . ARG B 1 54 ? -11.641 -12.828 10.828 1 90.62 54 ARG B O 1
ATOM 1170 N N . PRO B 1 55 ? -12.781 -11.07 11.945 1 88.56 55 PRO B N 1
ATOM 1171 C CA . PRO B 1 55 ? -13.25 -12.078 12.898 1 88.56 55 PRO B CA 1
ATOM 1172 C C . PRO B 1 55 ? -14.062 -13.188 12.234 1 88.56 55 PRO B C 1
ATOM 1174 O O . PRO B 1 55 ? -14.773 -12.938 11.258 1 88.56 55 PRO B O 1
ATOM 1177 N N . HIS B 1 56 ? -13.875 -14.383 12.453 1 89.38 56 HIS B N 1
ATOM 1178 C CA . HIS B 1 56 ? -14.688 -15.539 12.07 1 89.38 56 HIS B CA 1
ATOM 1179 C C . HIS B 1 56 ? -14.172 -16.172 10.781 1 89.38 56 HIS B C 1
ATOM 1181 O O . HIS B 1 56 ? -14.766 -17.125 10.273 1 89.38 56 HIS B O 1
ATOM 1187 N N . LEU B 1 57 ? -13.195 -15.469 10.219 1 88.19 57 LEU B N 1
ATOM 1188 C CA . LEU B 1 57 ? -12.586 -16.141 9.078 1 88.19 57 LEU B CA 1
ATOM 1189 C C . LEU B 1 57 ? -11.898 -17.438 9.508 1 88.19 57 LEU B C 1
ATOM 1191 O O . LEU B 1 57 ? -11.258 -17.484 10.555 1 88.19 57 LEU B O 1
ATOM 1195 N N . SER B 1 58 ? -12.164 -18.438 8.781 1 89.12 58 SER B N 1
ATOM 1196 C CA . SER B 1 58 ? -11.492 -19.703 9.047 1 89.12 58 SER B CA 1
ATOM 1197 C C . SER B 1 58 ? -10 -19.625 8.734 1 89.12 58 SER B C 1
ATOM 1199 O O . SER B 1 58 ? -9.188 -20.312 9.352 1 89.12 58 SER B O 1
ATOM 1201 N N . ARG B 1 59 ? -9.719 -18.891 7.734 1 91.88 59 ARG B N 1
ATOM 1202 C CA . ARG B 1 59 ? -8.336 -18.656 7.312 1 91.88 59 ARG B CA 1
ATOM 1203 C C . ARG B 1 59 ? -8.141 -17.234 6.805 1 91.88 59 ARG B C 1
ATOM 1205 O O . ARG B 1 59 ? -9.055 -16.656 6.203 1 91.88 59 ARG B O 1
ATOM 1212 N N . GLU B 1 60 ? -6.965 -16.703 7.027 1 94.06 60 GLU B N 1
ATOM 1213 C CA . GLU B 1 60 ? -6.645 -15.383 6.508 1 94.06 60 GLU B CA 1
ATOM 1214 C C . GLU B 1 60 ? -6.289 -15.438 5.027 1 94.06 60 GLU B C 1
ATOM 1216 O O . GLU B 1 60 ? -5.312 -16.078 4.641 1 94.06 60 GLU B O 1
ATOM 1221 N N . PRO B 1 61 ? -7.039 -14.852 4.215 1 95.62 61 PRO B N 1
ATOM 1222 C CA . PRO B 1 61 ? -6.715 -14.859 2.787 1 95.62 61 PRO B CA 1
ATOM 1223 C C . PRO B 1 61 ? -5.543 -13.938 2.445 1 95.62 61 PRO B C 1
ATOM 1225 O O . PRO B 1 61 ? -5.137 -13.117 3.271 1 95.62 61 PRO B O 1
ATOM 1228 N N . VAL B 1 62 ? -4.965 -14.195 1.304 1 97.25 62 VAL B N 1
ATOM 1229 C CA . VAL B 1 62 ? -3.93 -13.32 0.754 1 97.25 62 VAL B CA 1
ATOM 1230 C C . VAL B 1 62 ? -4.547 -12.367 -0.268 1 97.25 62 VAL B C 1
ATOM 1232 O O . VAL B 1 62 ? -4.812 -12.758 -1.407 1 97.25 62 VAL B O 1
ATOM 1235 N N . LEU B 1 63 ? -4.648 -11.078 0.156 1 95.88 63 LEU B N 1
ATOM 1236 C CA . LEU B 1 63 ? -5.359 -10.141 -0.701 1 95.88 63 LEU B CA 1
ATOM 1237 C C . LEU B 1 63 ? -4.441 -9 -1.138 1 95.88 63 LEU B C 1
ATOM 1239 O O . LEU B 1 63 ? -4.73 -8.305 -2.113 1 95.88 63 LEU B O 1
ATOM 1243 N N . ASP B 1 64 ? -3.367 -8.773 -0.393 1 96.69 64 ASP B N 1
ATOM 1244 C CA . ASP B 1 64 ? -2.379 -7.742 -0.687 1 96.69 64 ASP B CA 1
ATOM 1245 C C . ASP B 1 64 ? -1.102 -8.352 -1.26 1 96.69 64 ASP B C 1
ATOM 1247 O O . ASP B 1 64 ? -0.558 -9.305 -0.701 1 96.69 64 ASP B O 1
ATOM 1251 N N . LEU B 1 65 ? -0.674 -7.844 -2.357 1 97.75 65 LEU B N 1
ATOM 1252 C CA . LEU B 1 65 ? 0.471 -8.43 -3.047 1 97.75 65 LEU B CA 1
ATOM 1253 C C . LEU B 1 65 ? 1.63 -7.441 -3.111 1 97.75 65 LEU B C 1
ATOM 1255 O O . LEU B 1 65 ? 1.415 -6.234 -3.27 1 97.75 65 LEU B O 1
ATOM 1259 N N . SER B 1 66 ? 2.752 -7.938 -2.979 1 98.31 66 SER B N 1
ATOM 1260 C CA . SER B 1 66 ? 4.004 -7.238 -3.256 1 98.31 66 SER B CA 1
ATOM 1261 C C . SER B 1 66 ? 4.723 -7.848 -4.453 1 98.31 66 SER B C 1
ATOM 1263 O O . SER B 1 66 ? 5.051 -9.039 -4.449 1 98.31 66 SER B O 1
ATOM 1265 N N . LEU B 1 67 ? 4.945 -7.012 -5.422 1 98.31 67 LEU B N 1
ATOM 1266 C CA . LEU B 1 67 ? 5.578 -7.453 -6.66 1 98.31 67 LEU B CA 1
ATOM 1267 C C . LEU B 1 67 ? 6.82 -6.621 -6.961 1 98.31 67 LEU B C 1
ATOM 1269 O O . LEU B 1 67 ? 6.938 -5.484 -6.5 1 98.31 67 LEU B O 1
ATOM 1273 N N . ALA B 1 68 ? 7.738 -7.223 -7.719 1 98.38 68 ALA B N 1
ATOM 1274 C CA . ALA B 1 68 ? 8.961 -6.508 -8.062 1 98.38 68 ALA B CA 1
ATOM 1275 C C . ALA B 1 68 ? 9.461 -6.906 -9.453 1 98.38 68 ALA B C 1
ATOM 1277 O O . ALA B 1 68 ? 9.266 -8.047 -9.883 1 98.38 68 ALA B O 1
ATOM 1278 N N . THR B 1 69 ? 10.039 -5.918 -10.102 1 97.88 69 THR B N 1
ATOM 1279 C CA . THR B 1 69 ? 10.742 -6.27 -11.336 1 97.88 69 THR B CA 1
ATOM 1280 C C . THR B 1 69 ? 11.953 -7.141 -11.039 1 97.88 69 THR B C 1
ATOM 1282 O O . THR B 1 69 ? 12.492 -7.109 -9.93 1 97.88 69 THR B O 1
ATOM 1285 N N . PRO B 1 70 ? 12.336 -7.93 -12 1 96.62 70 PRO B N 1
ATOM 1286 C CA . PRO B 1 70 ? 13.383 -8.922 -11.75 1 96.62 70 PRO B CA 1
ATOM 1287 C C . PRO B 1 70 ? 14.68 -8.297 -11.25 1 96.62 70 PRO B C 1
ATOM 1289 O O . PRO B 1 70 ? 15.398 -8.914 -10.453 1 96.62 70 PRO B O 1
ATOM 1292 N N . ASP B 1 71 ? 15.055 -7.148 -11.68 1 97.06 71 ASP B N 1
ATOM 1293 C CA . ASP B 1 71 ? 16.328 -6.523 -11.375 1 97.06 71 ASP B CA 1
ATOM 1294 C C . ASP B 1 71 ? 16.391 -6.07 -9.914 1 97.06 71 ASP B C 1
ATOM 1296 O O . ASP B 1 71 ? 17.469 -5.801 -9.383 1 97.06 71 ASP B O 1
ATOM 1300 N N . ILE B 1 72 ? 15.211 -6.039 -9.242 1 97.44 72 ILE B N 1
ATOM 1301 C CA . ILE B 1 72 ? 15.242 -5.574 -7.855 1 97.44 72 ILE B CA 1
ATOM 1302 C C . ILE B 1 72 ? 14.68 -6.656 -6.938 1 97.44 72 ILE B C 1
ATOM 1304 O O . ILE B 1 72 ? 14.852 -6.594 -5.719 1 97.44 72 ILE B O 1
ATOM 1308 N N . ALA B 1 73 ? 14.07 -7.633 -7.469 1 97.62 73 ALA B N 1
ATOM 1309 C CA . ALA B 1 73 ? 13.383 -8.664 -6.695 1 97.62 73 ALA B CA 1
ATOM 1310 C C . ALA B 1 73 ? 14.344 -9.359 -5.734 1 97.62 73 ALA B C 1
ATOM 1312 O O . ALA B 1 73 ? 14 -9.609 -4.578 1 97.62 73 ALA B O 1
ATOM 1313 N N . ASN B 1 74 ? 15.516 -9.617 -6.238 1 96.69 74 ASN B N 1
ATOM 1314 C CA . ASN B 1 74 ? 16.469 -10.367 -5.438 1 96.69 74 ASN B CA 1
ATOM 1315 C C . ASN B 1 74 ? 17.094 -9.492 -4.352 1 96.69 74 ASN B C 1
ATOM 1317 O O . ASN B 1 74 ? 17.797 -10 -3.467 1 96.69 74 ASN B O 1
ATOM 1321 N N . LYS B 1 75 ? 16.891 -8.195 -4.371 1 97.12 75 LYS B N 1
ATOM 1322 C CA . LYS B 1 75 ? 17.406 -7.281 -3.357 1 97.12 75 LYS B CA 1
ATOM 1323 C C . LYS B 1 75 ? 16.422 -7.137 -2.195 1 97.12 75 LYS B C 1
ATOM 1325 O O . LYS B 1 75 ? 16.781 -6.613 -1.139 1 97.12 75 LYS B O 1
ATOM 1330 N N . VAL B 1 76 ? 15.195 -7.582 -2.393 1 97.38 76 VAL B N 1
ATOM 1331 C CA . VAL B 1 76 ? 14.18 -7.516 -1.345 1 97.38 76 VAL B CA 1
ATOM 1332 C C . VAL B 1 76 ? 14.391 -8.648 -0.348 1 97.38 76 VAL B C 1
ATOM 1334 O O . VAL B 1 76 ? 14.578 -9.805 -0.742 1 97.38 76 VAL B O 1
ATOM 1337 N N . LYS B 1 77 ? 14.383 -8.281 0.908 1 97.19 77 LYS B N 1
ATOM 1338 C CA . LYS B 1 77 ? 14.656 -9.258 1.955 1 97.19 77 LYS B CA 1
ATOM 1339 C C . LYS B 1 77 ? 13.617 -9.18 3.066 1 97.19 77 LYS B C 1
ATOM 1341 O O . LYS B 1 77 ? 12.969 -8.148 3.244 1 97.19 77 LYS B O 1
ATOM 1346 N N . ASP B 1 78 ? 13.406 -10.328 3.736 1 97.06 78 ASP B N 1
ATOM 1347 C CA . ASP B 1 78 ? 12.688 -10.422 5.004 1 97.06 78 ASP B CA 1
ATOM 1348 C C . ASP B 1 78 ? 11.234 -9.969 4.844 1 97.06 78 ASP B C 1
ATOM 1350 O O . ASP B 1 78 ? 10.711 -9.227 5.676 1 97.06 78 ASP B O 1
ATOM 1354 N N . TRP B 1 79 ? 10.633 -10.336 3.805 1 97.75 79 TRP B N 1
ATOM 1355 C CA . TRP B 1 79 ? 9.211 -10.047 3.639 1 97.75 79 TRP B CA 1
ATOM 1356 C C . TRP B 1 79 ? 8.391 -10.719 4.73 1 97.75 79 TRP B C 1
ATOM 1358 O O . TRP B 1 79 ? 8.578 -11.898 5.02 1 97.75 79 TRP B O 1
ATOM 1368 N N . GLN B 1 80 ? 7.492 -9.992 5.324 1 97.19 80 GLN B N 1
ATOM 1369 C CA . GLN B 1 80 ? 6.629 -10.531 6.371 1 97.19 80 GLN B CA 1
ATOM 1370 C C . GLN B 1 80 ? 5.348 -9.711 6.504 1 97.19 80 GLN B C 1
ATOM 1372 O O . GLN B 1 80 ? 5.281 -8.578 6.035 1 97.19 80 GLN B O 1
ATOM 1377 N N . VAL B 1 81 ? 4.352 -10.312 7.164 1 96.12 81 VAL B N 1
ATOM 1378 C CA . VAL B 1 81 ? 3.117 -9.617 7.512 1 96.12 81 VAL B CA 1
ATOM 1379 C C . VAL B 1 81 ? 3.172 -9.164 8.969 1 96.12 81 VAL B C 1
ATOM 1381 O O . VAL B 1 81 ? 3.721 -9.867 9.82 1 96.12 81 VAL B O 1
ATOM 1384 N N . THR B 1 82 ? 2.705 -8.023 9.156 1 93.62 82 THR B N 1
ATOM 1385 C CA . THR B 1 82 ? 2.527 -7.555 10.523 1 93.62 82 THR B CA 1
ATOM 1386 C C . THR B 1 82 ? 1.047 -7.383 10.844 1 93.62 82 THR B C 1
ATOM 1388 O O . THR B 1 82 ? 0.281 -6.871 10.023 1 93.62 82 THR B O 1
ATOM 1391 N N . THR B 1 83 ? 0.635 -7.77 12.062 1 90.19 83 THR B N 1
ATOM 1392 C CA . THR B 1 83 ? -0.789 -7.891 12.352 1 90.19 83 THR B CA 1
ATOM 1393 C C . THR B 1 83 ? -1.27 -6.711 13.195 1 90.19 83 THR B C 1
ATOM 1395 O O . THR B 1 83 ? -2.475 -6.52 13.375 1 90.19 83 THR B O 1
ATOM 1398 N N . GLU B 1 84 ? -0.365 -5.883 13.648 1 83.56 84 GLU B N 1
ATOM 1399 C CA . GLU B 1 84 ? -0.74 -4.805 14.562 1 83.56 84 GLU B CA 1
ATOM 1400 C C . GLU B 1 84 ? -1.04 -3.518 13.789 1 83.56 84 GLU B C 1
ATOM 1402 O O . GLU B 1 84 ? -0.448 -2.473 14.07 1 83.56 84 GLU B O 1
ATOM 1407 N N . THR B 1 85 ? -2.014 -3.443 12.883 1 81.56 85 THR B N 1
ATOM 1408 C CA . THR B 1 85 ? -2.303 -2.285 12.047 1 81.56 85 THR B CA 1
ATOM 1409 C C . THR B 1 85 ? -3.592 -1.602 12.492 1 81.56 85 THR B C 1
ATOM 1411 O O . THR B 1 85 ? -3.828 -0.436 12.164 1 81.56 85 THR B O 1
ATOM 1414 N N . GLY B 1 86 ? -4.387 -2.408 13.273 1 79.88 86 GLY B N 1
ATOM 1415 C CA . GLY B 1 86 ? -5.699 -1.895 13.633 1 79.88 86 GLY B CA 1
ATOM 1416 C C . GLY B 1 86 ? -6.691 -1.947 12.484 1 79.88 86 GLY B C 1
ATOM 1417 O O . GLY B 1 86 ? -7.781 -1.379 12.57 1 79.88 86 GLY B O 1
ATOM 1418 N N . SER B 1 87 ? -6.305 -2.457 11.344 1 84.75 87 SER B N 1
ATOM 1419 C CA . SER B 1 87 ? -7.105 -2.621 10.141 1 84.75 87 SER B CA 1
ATOM 1420 C C . SER B 1 87 ? -7.324 -4.098 9.82 1 84.75 87 SER B C 1
ATOM 1422 O O . SER B 1 87 ? -6.73 -4.969 10.453 1 84.75 87 SER B O 1
ATOM 1424 N N . ASP B 1 88 ? -8.25 -4.348 8.992 1 91 88 ASP B N 1
ATOM 1425 C CA . ASP B 1 88 ? -8.461 -5.715 8.531 1 91 88 ASP B CA 1
ATOM 1426 C C . ASP B 1 88 ? -7.359 -6.152 7.57 1 91 88 ASP B C 1
ATOM 1428 O O . ASP B 1 88 ? -7.18 -7.348 7.324 1 91 88 ASP B O 1
ATOM 1432 N N . HIS B 1 89 ? -6.703 -5.258 7.023 1 92.94 89 HIS B N 1
ATOM 1433 C CA . HIS B 1 89 ? -5.504 -5.582 6.258 1 92.94 89 HIS B CA 1
ATOM 1434 C C . HIS B 1 89 ? -4.262 -5.562 7.145 1 92.94 89 HIS B C 1
ATOM 1436 O O . HIS B 1 89 ? -4.02 -4.59 7.863 1 92.94 89 HIS B O 1
ATOM 1442 N N . TYR B 1 90 ? -3.494 -6.605 7.023 1 93.69 90 TYR B N 1
ATOM 1443 C CA . TYR B 1 90 ? -2.215 -6.652 7.723 1 93.69 90 TYR B CA 1
ATOM 1444 C C . TYR B 1 90 ? -1.175 -5.793 7.008 1 93.69 90 TYR B C 1
ATOM 1446 O O . TYR B 1 90 ? -1.353 -5.434 5.844 1 93.69 90 TYR B O 1
ATOM 1454 N N . GLY B 1 91 ? -0.232 -5.418 7.742 1 93.88 91 GLY B N 1
ATOM 1455 C CA . GLY B 1 91 ? 0.875 -4.699 7.129 1 93.88 91 GLY B CA 1
ATOM 1456 C C . GLY B 1 91 ? 1.847 -5.605 6.402 1 93.88 91 GLY B C 1
ATOM 1457 O O . GLY B 1 91 ? 2.064 -6.75 6.809 1 93.88 91 GLY B O 1
ATOM 1458 N N . LEU B 1 92 ? 2.352 -5.125 5.309 1 95.19 92 LEU B N 1
ATOM 1459 C CA . LEU B 1 92 ? 3.453 -5.781 4.613 1 95.19 92 LEU B CA 1
ATOM 1460 C C . LEU B 1 92 ? 4.773 -5.078 4.902 1 95.19 92 LEU B C 1
ATOM 1462 O O . LEU B 1 92 ? 4.859 -3.85 4.816 1 95.19 92 LEU B O 1
ATOM 1466 N N . LEU B 1 93 ? 5.727 -5.914 5.379 1 95.19 93 LEU B N 1
ATOM 1467 C CA . LEU B 1 93 ? 7.031 -5.371 5.742 1 95.19 93 LEU B CA 1
ATOM 1468 C C . LEU B 1 93 ? 8.148 -6.102 5.004 1 95.19 93 LEU B C 1
ATOM 1470 O O . LEU B 1 93 ? 8.133 -7.332 4.898 1 95.19 93 LEU B O 1
ATOM 1474 N N . PHE B 1 94 ? 9.039 -5.312 4.43 1 96.62 94 PHE B N 1
ATOM 1475 C CA . PHE B 1 94 ? 10.234 -5.895 3.828 1 96.62 94 PHE B CA 1
ATOM 1476 C C . PHE B 1 94 ? 11.344 -4.855 3.715 1 96.62 94 PHE B C 1
ATOM 1478 O O . PHE B 1 94 ? 11.109 -3.662 3.924 1 96.62 94 PHE B O 1
ATOM 1485 N N . SER B 1 95 ? 12.531 -5.348 3.504 1 95.88 95 SER B N 1
ATOM 1486 C CA . SER B 1 95 ? 13.688 -4.473 3.334 1 95.88 95 SER B CA 1
ATOM 1487 C C . SER B 1 95 ? 14.32 -4.652 1.958 1 95.88 95 SER B C 1
ATOM 1489 O O . SER B 1 95 ? 14.125 -5.684 1.311 1 95.88 95 SER B O 1
ATOM 1491 N N . ILE B 1 96 ? 14.906 -3.574 1.481 1 95.5 96 ILE B N 1
ATOM 1492 C CA . ILE B 1 96 ? 15.641 -3.637 0.222 1 95.5 96 ILE B CA 1
ATOM 1493 C C . ILE B 1 96 ? 17.125 -3.375 0.476 1 95.5 96 ILE B C 1
ATOM 1495 O O . ILE B 1 96 ? 17.484 -2.441 1.197 1 95.5 96 ILE B O 1
#

Sequence (192 aa):
LPAATILAIDANEHHPWWDPLCPTTSQGAQELADWIEDQNLSLLNTPGAGTFFRPHLSREPVLDLSLATPDIANKVKDWQVTTETGSDHYGLLFSILPAATILAIDANEHHPWWDPLCPTTSQGAQELADWIEDQNLSLLNTPGAGTFFRPHLSREPVLDLSLATPDIANKVKDWQVTTETGSDHYGLLFSI

Solvent-accessible surface area (backbone atoms only — not comparable to full-atom values): 11007 Å² total; per-residue (Å²): 132,66,84,65,34,76,44,79,40,83,64,75,37,32,34,55,83,51,15,66,78,49,90,57,70,36,86,64,23,58,60,51,51,50,50,37,56,74,69,51,45,39,76,59,59,60,65,48,56,41,26,34,54,59,92,86,56,91,65,48,48,36,30,59,45,38,36,18,27,66,85,35,41,83,53,51,40,77,64,44,70,40,76,89,61,91,53,49,49,39,39,81,44,66,45,111,131,66,84,66,37,75,44,80,41,84,63,78,36,32,32,55,82,49,14,65,76,50,90,55,69,36,87,66,22,59,59,50,51,49,49,37,56,73,67,51,44,39,74,59,58,59,65,49,56,42,27,32,54,58,91,86,55,89,65,49,49,38,30,58,47,39,34,19,26,67,86,34,40,82,53,51,41,76,65,46,69,38,77,89,62,89,52,47,50,38,40,82,43,66,44,111

pLDDT: mean 94.81, std 3.69, range [79.62, 98.38]

Radius of gyration: 17.08 Å; Cα contacts (8 Å, |Δi|>4): 367; chains: 2; bounding box: 37×45×36 Å

Nearest PDB structures (foldseek):
  1wdu-assembly2_B  TM=8.464E-01  e=2.186E-04  Bombyx mori
  7n8k-assembly2_B  TM=7.899E-01  e=1.322E-02  Homo sapiens
  2v0s-assembly1_A  TM=7.860E-01  e=1.495E-02  Homo sapiens
  7n94-assembly2_B  TM=8.078E-01  e=5.407E-02  Homo sapiens
  2v0r-assembly2_B  TM=7.624E-01  e=3.313E-02  Homo sapiens